Protein AF-A0A830C2F3-F1 (afdb_monomer_lite)

Radius of gyration: 40.08 Å; chains: 1; bounding box: 80×56×109 Å

pLDDT: mean 77.76, std 15.02, range [36.25, 96.0]

InterPro domains:
  IPR007915 Oligosaccharyltransferase complex subunit [PF05251] (219-291)
  IPR008906 HAT, C-terminal dimerisation domain [PF05699] (131-192)
  IPR055298 AtLOH3-like [PTHR11697] (41-212)

Structure (mmCIF, N/CA/C/O backbone):
data_AF-A0A830C2F3-F1
#
_entry.id   AF-A0A830C2F3-F1
#
loop_
_atom_site.group_PDB
_atom_site.id
_atom_site.type_symbol
_atom_site.label_atom_id
_atom_site.label_alt_id
_atom_site.label_comp_id
_atom_site.label_asym_id
_atom_site.label_entity_id
_atom_site.label_seq_id
_atom_site.pdbx_PDB_ins_code
_atom_site.Cartn_x
_atom_site.Cartn_y
_atom_site.Cartn_z
_atom_site.occupancy
_atom_site.B_iso_or_equiv
_atom_site.auth_seq_id
_atom_site.auth_comp_id
_atom_site.auth_asym_id
_atom_site.auth_atom_id
_atom_site.pdbx_PDB_model_num
ATOM 1 N N . MET A 1 1 ? -51.035 -14.296 -2.257 1.00 49.94 1 MET A N 1
ATOM 2 C CA . MET A 1 1 ? -52.452 -13.966 -1.998 1.00 49.94 1 MET A CA 1
ATOM 3 C C . MET A 1 1 ? -52.656 -12.605 -1.324 1.00 49.94 1 MET A C 1
ATOM 5 O O . MET A 1 1 ? -52.905 -11.667 -2.057 1.00 49.94 1 MET A O 1
ATOM 9 N N . VAL A 1 2 ? -52.482 -12.407 -0.004 1.00 45.44 2 VAL A N 1
ATOM 10 C CA . VAL A 1 2 ? -52.777 -11.089 0.635 1.00 45.44 2 VAL A CA 1
ATOM 11 C C . VAL A 1 2 ? -51.894 -9.940 0.115 1.00 45.44 2 VAL A C 1
ATOM 13 O O . VAL A 1 2 ? -52.385 -8.839 -0.096 1.00 45.44 2 VAL A O 1
ATOM 16 N N . ARG A 1 3 ? -50.608 -10.197 -0.162 1.00 49.53 3 ARG A N 1
ATOM 17 C CA . ARG A 1 3 ? -49.688 -9.181 -0.711 1.00 49.53 3 ARG A CA 1
ATOM 18 C C . ARG A 1 3 ? -49.928 -8.838 -2.183 1.00 49.53 3 ARG A C 1
ATOM 20 O O . ARG A 1 3 ? -49.670 -7.712 -2.575 1.00 49.53 3 ARG A O 1
ATOM 27 N N . GLU A 1 4 ? -50.419 -9.786 -2.977 1.00 64.75 4 GLU A N 1
ATOM 28 C CA . GLU A 1 4 ? -50.760 -9.537 -4.388 1.00 64.75 4 GLU A CA 1
ATOM 29 C C . GLU A 1 4 ? -52.058 -8.738 -4.487 1.00 64.75 4 GLU A C 1
ATOM 31 O O . GLU A 1 4 ? -52.112 -7.762 -5.221 1.00 64.75 4 GLU A O 1
ATOM 36 N N . MET A 1 5 ? -53.042 -9.060 -3.640 1.00 64.38 5 MET A N 1
ATOM 37 C CA . MET A 1 5 ? -54.301 -8.314 -3.556 1.00 64.38 5 MET A CA 1
ATOM 38 C C . MET A 1 5 ? -54.080 -6.858 -3.111 1.00 64.38 5 MET A C 1
ATOM 40 O O . MET A 1 5 ? -54.739 -5.950 -3.601 1.00 64.38 5 MET A O 1
ATOM 44 N N . GLN A 1 6 ? -53.117 -6.617 -2.211 1.00 58.06 6 GLN A N 1
ATOM 45 C CA . GLN A 1 6 ? -52.718 -5.259 -1.824 1.00 58.06 6 GLN A CA 1
ATOM 46 C C . GLN A 1 6 ? -51.951 -4.524 -2.932 1.00 58.06 6 GLN A C 1
ATOM 48 O O . GLN A 1 6 ? -52.053 -3.305 -3.023 1.00 58.06 6 GLN A O 1
ATOM 53 N N . ALA A 1 7 ? -51.192 -5.234 -3.772 1.00 67.56 7 ALA A N 1
ATOM 54 C CA . ALA A 1 7 ? -50.458 -4.623 -4.878 1.00 67.56 7 ALA A CA 1
ATOM 55 C C . ALA A 1 7 ? -51.399 -4.170 -6.005 1.00 67.56 7 ALA A C 1
ATOM 57 O O . ALA A 1 7 ? -51.240 -3.057 -6.498 1.00 67.56 7 ALA A O 1
ATOM 58 N N . GLU A 1 8 ? -52.410 -4.972 -6.355 1.00 73.50 8 GLU A N 1
ATOM 59 C CA . GLU A 1 8 ? -53.433 -4.579 -7.339 1.00 73.50 8 GLU A CA 1
ATOM 60 C C . GLU A 1 8 ? -54.250 -3.373 -6.868 1.00 73.50 8 GLU A C 1
ATOM 62 O O . GLU A 1 8 ? -54.418 -2.426 -7.629 1.00 73.50 8 GLU A O 1
ATOM 67 N N . GLN A 1 9 ? -54.655 -3.335 -5.592 1.00 68.81 9 GLN A N 1
ATOM 68 C CA . GLN A 1 9 ? -55.393 -2.190 -5.038 1.00 68.81 9 GLN A CA 1
ATOM 69 C C . GLN A 1 9 ? -54.587 -0.882 -5.068 1.00 68.81 9 GLN A C 1
ATOM 71 O O . GLN A 1 9 ? -55.148 0.191 -5.277 1.00 68.81 9 GLN A O 1
ATOM 76 N N . VAL A 1 10 ? -53.266 -0.953 -4.874 1.00 63.41 10 VAL A N 1
ATOM 77 C CA . VAL A 1 10 ? -52.389 0.229 -4.938 1.00 63.41 10 VAL A CA 1
ATOM 78 C C . VAL A 1 10 ? -52.169 0.688 -6.383 1.00 63.41 10 VAL A C 1
ATOM 80 O O . VAL A 1 10 ? -52.065 1.890 -6.623 1.00 63.41 10 VAL A O 1
ATOM 83 N N . VAL A 1 11 ? -52.124 -0.238 -7.345 1.00 70.75 11 VAL A N 1
ATOM 84 C CA . VAL A 1 11 ? -52.021 0.080 -8.780 1.00 70.75 11 VAL A CA 1
ATOM 85 C C . VAL A 1 11 ? -53.316 0.716 -9.292 1.00 70.75 11 VAL A C 1
ATOM 87 O O . VAL A 1 11 ? -53.260 1.757 -9.942 1.00 70.75 11 VAL A O 1
ATOM 90 N N . GLU A 1 12 ? -54.475 0.173 -8.924 1.00 73.88 12 GLU A N 1
ATOM 91 C CA . GLU A 1 12 ? -55.784 0.710 -9.317 1.00 73.88 12 GLU A CA 1
ATOM 92 C C . GLU A 1 12 ? -56.023 2.118 -8.731 1.00 73.88 12 GLU A C 1
ATOM 94 O O . GLU A 1 12 ? -56.482 3.026 -9.428 1.00 73.88 12 GLU A O 1
ATOM 99 N N . ALA A 1 13 ? -55.599 2.358 -7.484 1.00 63.00 13 ALA A N 1
ATOM 100 C CA . ALA A 1 13 ? -55.669 3.678 -6.850 1.00 63.00 13 ALA A CA 1
ATOM 101 C C . ALA A 1 13 ? -54.678 4.714 -7.438 1.00 63.00 13 ALA A C 1
ATOM 103 O O . ALA A 1 13 ? -54.901 5.924 -7.322 1.00 63.00 13 ALA A O 1
ATOM 104 N N . LEU A 1 14 ? -53.596 4.264 -8.091 1.00 59.69 14 LEU A N 1
ATOM 105 C CA . LEU A 1 14 ? -52.684 5.119 -8.865 1.00 59.69 14 LEU A CA 1
ATOM 106 C C . LEU A 1 14 ? -53.274 5.484 -10.236 1.00 59.69 14 LEU A C 1
ATOM 108 O O . LEU A 1 14 ? -53.136 6.631 -10.663 1.00 59.69 14 LEU A O 1
ATOM 112 N N . GLU A 1 15 ? -53.955 4.548 -10.904 1.00 67.62 15 GLU A N 1
ATOM 113 C CA . GLU A 1 15 ? -54.603 4.781 -12.205 1.00 67.62 15 GLU A CA 1
ATOM 114 C C . GLU A 1 15 ? -55.837 5.688 -12.098 1.00 67.62 15 GLU A C 1
ATOM 116 O O . GLU A 1 15 ? -56.051 6.538 -12.964 1.00 67.62 15 GLU A O 1
ATOM 121 N N . MET A 1 16 ? -56.602 5.587 -11.004 1.00 67.94 16 MET A N 1
ATOM 122 C CA . MET A 1 16 ? -57.728 6.491 -10.726 1.00 67.94 16 MET A CA 1
ATOM 123 C C . MET A 1 16 ? -57.302 7.880 -10.214 1.00 67.94 16 MET A C 1
ATOM 125 O O . MET A 1 16 ? -58.145 8.753 -10.007 1.00 67.94 16 MET A O 1
ATOM 129 N N . GLY A 1 17 ? -55.997 8.119 -10.034 1.00 58.34 17 GLY A N 1
ATOM 130 C CA . GLY A 1 17 ? -55.448 9.423 -9.650 1.00 58.34 17 GLY A CA 1
ATOM 131 C C . GLY A 1 17 ? -55.720 9.842 -8.199 1.00 58.34 17 GLY A C 1
ATOM 132 O O . GLY A 1 17 ? -55.463 10.995 -7.845 1.00 58.34 17 GLY A O 1
ATOM 133 N N . GLU A 1 18 ? -56.206 8.930 -7.351 1.00 57.94 18 GLU A N 1
ATOM 134 C CA . GLU A 1 18 ? -56.463 9.185 -5.925 1.00 57.94 18 GLU A CA 1
ATOM 135 C C . GLU A 1 18 ? -55.161 9.335 -5.118 1.00 57.94 18 GLU A C 1
ATOM 137 O O . GLU A 1 18 ? -55.138 9.994 -4.075 1.00 57.94 18 GLU A O 1
ATOM 142 N N . ILE A 1 19 ? -54.049 8.790 -5.628 1.00 52.91 19 ILE A N 1
ATOM 143 C CA . ILE A 1 19 ? -52.721 8.862 -5.011 1.00 52.91 19 ILE A CA 1
ATOM 144 C C . ILE A 1 19 ? -51.754 9.575 -5.966 1.00 52.91 19 ILE A C 1
ATOM 146 O O . ILE A 1 19 ? -51.466 9.097 -7.061 1.00 52.91 19 ILE A O 1
ATOM 150 N N . LYS A 1 20 ? -51.189 10.718 -5.555 1.00 54.59 20 LYS A N 1
ATOM 151 C CA . LYS A 1 20 ? -50.088 11.346 -6.304 1.00 54.59 20 LYS A CA 1
ATOM 152 C C . LYS A 1 20 ? -48.805 10.551 -6.074 1.00 54.59 20 LYS A C 1
ATOM 154 O O . LYS A 1 20 ? -48.328 10.479 -4.943 1.00 54.59 20 LYS A O 1
ATOM 159 N N . SER A 1 21 ? -48.220 10.013 -7.146 1.00 52.97 21 SER A N 1
ATOM 160 C CA . SER A 1 21 ? -46.865 9.452 -7.120 1.00 52.97 21 SER A CA 1
ATOM 161 C C . SER A 1 21 ? -45.874 10.556 -6.738 1.00 52.97 21 SER A C 1
ATOM 163 O O . SER A 1 21 ? -45.497 11.386 -7.563 1.00 52.97 21 SER A O 1
ATOM 165 N N . GLY A 1 22 ? -45.496 10.612 -5.463 1.00 47.62 22 GLY A N 1
ATOM 166 C CA . GLY A 1 22 ? -44.498 11.552 -4.972 1.00 47.62 22 GLY A CA 1
ATOM 167 C C . GLY A 1 22 ? -43.106 11.131 -5.429 1.00 47.62 22 GLY A C 1
ATOM 168 O O . GLY A 1 22 ? -42.645 10.046 -5.082 1.00 47.62 22 GLY A O 1
ATOM 169 N N . SER A 1 23 ? -42.419 11.994 -6.176 1.00 46.62 23 SER A N 1
ATOM 170 C CA . SER A 1 23 ? -40.989 11.848 -6.449 1.00 46.62 23 SER A CA 1
ATOM 171 C C . SER A 1 23 ? -40.211 12.145 -5.166 1.00 46.62 23 SER A C 1
ATOM 173 O O . SER A 1 23 ? -40.020 13.304 -4.789 1.00 46.62 23 SER A O 1
ATOM 175 N N . GLY A 1 24 ? -39.801 11.099 -4.454 1.00 43.19 24 GLY A N 1
ATOM 176 C CA . GLY A 1 24 ? -38.897 11.242 -3.319 1.00 43.19 24 GLY A CA 1
ATOM 177 C C . GLY A 1 24 ? -37.507 11.681 -3.789 1.00 43.19 24 GLY A C 1
ATOM 178 O O . GLY A 1 24 ? -36.996 11.174 -4.783 1.00 43.19 24 GLY A O 1
ATOM 179 N N . LEU A 1 25 ? -36.859 12.565 -3.026 1.00 39.22 25 LEU A N 1
ATOM 180 C CA . LEU A 1 25 ? -35.502 13.099 -3.257 1.00 39.22 25 LEU A CA 1
ATOM 181 C C . LEU A 1 25 ? -34.387 12.034 -3.400 1.00 39.22 25 LEU A C 1
ATOM 183 O O . LEU A 1 25 ? -33.271 12.364 -3.773 1.00 39.22 25 LEU A O 1
ATOM 187 N N . ASN A 1 26 ? -34.683 10.758 -3.135 1.00 44.19 26 ASN A N 1
ATOM 188 C CA . ASN A 1 26 ? -33.742 9.638 -3.252 1.00 44.19 26 ASN A CA 1
ATOM 189 C C . ASN A 1 26 ? -33.913 8.819 -4.547 1.00 44.19 26 ASN A C 1
ATOM 191 O O . ASN A 1 26 ? -33.304 7.759 -4.680 1.00 44.19 26 ASN A O 1
ATOM 195 N N . GLN A 1 27 ? -34.746 9.272 -5.491 1.00 42.16 27 GLN A N 1
ATOM 196 C CA . GLN A 1 27 ? -35.045 8.545 -6.732 1.00 42.16 27 GLN A CA 1
ATOM 197 C C . GLN A 1 27 ? -34.208 9.001 -7.945 1.00 42.16 27 GLN A C 1
ATOM 199 O O . GLN A 1 27 ? -34.284 8.377 -9.000 1.00 42.16 27 GLN A O 1
ATOM 204 N N . GLU A 1 28 ? -33.346 10.016 -7.797 1.00 41.59 28 GLU A N 1
ATOM 205 C CA . GLU A 1 28 ? -32.435 10.475 -8.865 1.00 41.59 28 GLU A CA 1
ATOM 206 C C . GLU A 1 28 ? -31.236 9.539 -9.129 1.00 41.59 28 GLU A C 1
ATOM 208 O O . GLU A 1 28 ? -30.483 9.754 -10.073 1.00 41.59 28 GLU A O 1
ATOM 213 N N . LEU A 1 29 ? -31.082 8.448 -8.368 1.00 46.75 29 LEU A N 1
ATOM 214 C CA . LEU A 1 29 ? -30.063 7.410 -8.608 1.00 46.75 29 LEU A CA 1
ATOM 215 C C . LEU A 1 29 ? -30.637 6.134 -9.251 1.00 46.75 29 LEU A C 1
ATOM 217 O O . LEU A 1 29 ? -30.096 5.038 -9.092 1.00 46.75 29 LEU A O 1
ATOM 221 N N . GLY A 1 30 ? -31.737 6.260 -9.995 1.00 36.25 30 GLY A N 1
ATOM 222 C CA . GLY A 1 30 ? -32.184 5.203 -10.896 1.00 36.25 30 GLY A CA 1
ATOM 223 C C . GLY A 1 30 ? -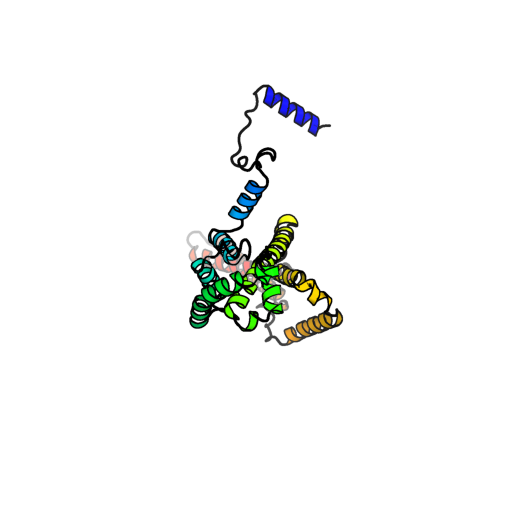31.183 5.027 -12.037 1.00 36.25 30 GLY A C 1
ATOM 224 O O . GLY A 1 30 ? -31.094 5.885 -12.912 1.00 36.25 30 GLY A O 1
ATOM 225 N N . LEU A 1 31 ? -30.434 3.917 -12.022 1.00 45.91 31 LEU A N 1
ATOM 226 C CA . LEU A 1 31 ? -29.581 3.479 -13.129 1.00 45.91 31 LEU A CA 1
ATOM 227 C C . LEU A 1 31 ? -30.332 3.634 -14.460 1.00 45.91 31 LEU A C 1
ATOM 229 O O . LEU A 1 31 ? -31.380 3.021 -14.679 1.00 45.91 31 LEU A O 1
ATOM 233 N N . LYS A 1 32 ? -29.779 4.468 -15.343 1.00 39.09 32 LYS A N 1
ATOM 234 C CA . LYS A 1 32 ? -30.239 4.646 -16.721 1.00 39.09 32 LYS A CA 1
ATOM 235 C C . LYS A 1 32 ? -30.253 3.269 -17.404 1.00 39.09 32 LYS A C 1
ATOM 237 O O . LYS A 1 32 ? -29.300 2.506 -17.258 1.00 39.09 32 LYS A O 1
ATOM 242 N N . ARG A 1 33 ? -31.355 2.927 -18.086 1.00 40.12 33 ARG A N 1
ATOM 243 C CA . ARG A 1 33 ? -31.527 1.627 -18.764 1.00 40.12 33 ARG A CA 1
ATOM 244 C C . ARG A 1 33 ? -30.364 1.369 -19.743 1.00 40.12 33 ARG A C 1
ATOM 246 O O . ARG A 1 33 ? -29.894 2.331 -20.348 1.00 40.12 33 ARG A O 1
ATOM 253 N N . PRO A 1 34 ? -29.925 0.111 -19.928 1.00 40.88 34 PRO A N 1
ATOM 254 C CA . PRO A 1 34 ? -28.639 -0.210 -20.545 1.00 40.88 34 PRO A CA 1
ATOM 255 C C . PRO A 1 34 ? -28.616 -0.164 -22.081 1.00 40.88 34 PRO A C 1
ATOM 257 O O . PRO A 1 34 ? -27.613 -0.561 -22.661 1.00 40.88 34 PRO A O 1
ATOM 260 N N . ASP A 1 35 ? -29.677 0.295 -22.750 1.00 42.94 35 ASP A N 1
ATOM 261 C CA . ASP A 1 35 ? -29.801 0.092 -24.201 1.00 42.94 35 ASP A CA 1
ATOM 262 C C . ASP A 1 35 ? -29.124 1.153 -25.084 1.00 42.94 35 ASP A C 1
ATOM 264 O O . ASP A 1 35 ? -28.919 0.876 -26.256 1.00 42.94 35 ASP A O 1
ATOM 268 N N . ASP A 1 36 ? -28.689 2.310 -24.561 1.00 43.06 36 ASP A N 1
ATOM 269 C CA . ASP A 1 36 ? -28.178 3.403 -25.420 1.00 43.06 36 ASP A CA 1
ATOM 270 C C . ASP A 1 36 ? -26.903 4.100 -24.909 1.00 43.06 36 ASP A C 1
ATOM 272 O O . ASP A 1 36 ? -26.686 5.290 -25.142 1.00 43.06 36 ASP A O 1
ATOM 276 N N . THR A 1 37 ? -26.014 3.386 -24.222 1.00 47.22 37 THR A N 1
ATOM 277 C CA . THR A 1 37 ? -24.641 3.881 -24.024 1.00 47.22 37 THR A CA 1
ATOM 278 C C . THR A 1 37 ? -23.671 2.834 -24.535 1.00 47.22 37 THR A C 1
ATOM 280 O O . THR A 1 37 ? -23.668 1.730 -23.982 1.00 47.22 37 THR A O 1
ATOM 283 N N . PRO A 1 38 ? -22.858 3.126 -25.571 1.00 54.84 38 PRO A N 1
ATOM 284 C CA . PRO A 1 38 ? -21.830 2.193 -25.996 1.00 54.84 38 PRO A CA 1
ATOM 285 C C . PRO A 1 38 ? -20.983 1.875 -24.767 1.00 54.84 38 PRO A C 1
ATOM 287 O O . PRO A 1 38 ? -20.600 2.775 -24.026 1.00 54.84 38 PRO A O 1
ATOM 290 N N . VAL A 1 39 ? -20.745 0.589 -24.515 1.00 52.06 39 VAL A N 1
ATOM 291 C CA . VAL A 1 39 ? -20.057 0.063 -23.322 1.00 52.06 39 VAL A CA 1
ATOM 292 C C . VAL A 1 39 ? -18.778 0.851 -22.987 1.00 52.06 39 VAL A C 1
ATOM 294 O O . VAL A 1 39 ? -18.444 1.020 -21.818 1.00 52.06 39 VAL A O 1
ATOM 297 N N . ASN A 1 40 ? -18.127 1.416 -24.006 1.00 49.88 40 ASN A N 1
ATOM 298 C CA . ASN A 1 40 ? -16.974 2.303 -23.894 1.00 49.88 40 ASN A CA 1
ATOM 299 C C . ASN A 1 40 ? -17.241 3.571 -23.063 1.00 49.88 40 ASN A C 1
ATOM 301 O O . ASN A 1 40 ? -16.383 3.937 -22.270 1.00 49.88 40 ASN A O 1
ATOM 305 N N . ASP A 1 41 ? -18.401 4.218 -23.191 1.00 49.41 41 ASP A N 1
ATOM 306 C CA . ASP A 1 41 ? -18.740 5.455 -22.468 1.00 49.41 41 ASP A CA 1
ATOM 307 C C . ASP A 1 41 ? -19.047 5.180 -20.993 1.00 49.41 41 ASP A C 1
ATOM 309 O O . ASP A 1 41 ? -18.702 5.979 -20.121 1.00 49.41 41 ASP A O 1
ATOM 313 N N . LEU A 1 42 ? -19.634 4.017 -20.694 1.00 62.66 42 LEU A N 1
ATOM 314 C CA . LEU A 1 42 ? -19.833 3.560 -19.320 1.00 62.66 42 LEU A CA 1
ATOM 315 C C . LEU A 1 42 ? -18.495 3.182 -18.676 1.00 62.66 42 LEU A C 1
ATOM 317 O O . LEU A 1 42 ? -18.233 3.568 -17.541 1.00 62.66 42 LEU A O 1
ATOM 321 N N . GLN A 1 43 ? -17.624 2.485 -19.412 1.00 51.00 43 GLN A N 1
ATOM 322 C CA . GLN A 1 43 ? -16.274 2.165 -18.949 1.00 51.00 43 GLN A CA 1
ATOM 323 C C . GLN A 1 43 ? -15.430 3.427 -18.742 1.00 51.00 43 GLN A C 1
ATOM 325 O O . GLN A 1 43 ? -14.755 3.527 -17.724 1.00 51.00 43 GLN A O 1
ATOM 330 N N . LEU A 1 44 ? -15.501 4.408 -19.646 1.00 54.59 44 LEU A N 1
ATOM 331 C CA . LEU A 1 44 ? -14.847 5.715 -19.508 1.00 54.59 44 LEU A CA 1
ATOM 332 C C . LEU A 1 44 ? -15.418 6.530 -18.343 1.00 54.59 44 LEU A C 1
ATOM 334 O O . LEU A 1 44 ? -14.658 7.186 -17.636 1.00 54.59 44 LEU A O 1
ATOM 338 N N . GLY A 1 45 ? -16.733 6.481 -18.116 1.00 59.81 45 GLY A N 1
ATOM 339 C CA . GLY A 1 45 ? -17.391 7.136 -16.985 1.00 59.81 45 GLY A CA 1
ATOM 340 C C . GLY A 1 45 ? -17.011 6.515 -15.638 1.00 59.81 45 GLY A C 1
ATOM 341 O O . GLY A 1 45 ? -16.684 7.235 -14.699 1.00 59.81 45 GLY A O 1
ATOM 342 N N . GLU A 1 46 ? -16.977 5.185 -15.552 1.00 58.31 46 GLU A N 1
ATOM 343 C CA . GLU A 1 46 ? -16.478 4.441 -14.386 1.00 58.31 46 GLU A CA 1
ATOM 344 C C . GLU A 1 46 ? -14.989 4.721 -14.142 1.00 58.31 46 GLU A C 1
ATOM 346 O O . GLU A 1 46 ? -14.587 4.940 -13.000 1.00 58.31 46 GLU A O 1
ATOM 351 N N . LEU A 1 47 ? -14.178 4.784 -15.207 1.00 59.09 47 LEU A N 1
ATOM 352 C CA . LEU A 1 47 ? -12.759 5.137 -15.136 1.00 59.09 47 LEU A CA 1
ATOM 353 C C . LEU A 1 47 ? -12.582 6.566 -14.604 1.00 59.09 47 LEU A C 1
ATOM 355 O O . LEU A 1 47 ? -11.832 6.772 -13.659 1.00 59.09 47 LEU A O 1
ATOM 359 N N . ASN A 1 48 ? -13.318 7.539 -15.144 1.00 57.88 48 ASN A N 1
ATOM 360 C CA . ASN A 1 48 ? -13.255 8.938 -14.709 1.00 57.88 48 ASN A CA 1
ATOM 361 C C . ASN A 1 48 ? -13.801 9.157 -13.290 1.00 57.88 48 ASN A C 1
ATOM 363 O O . ASN A 1 48 ? -13.358 10.075 -12.608 1.00 57.88 48 ASN A O 1
ATOM 367 N N . ASN A 1 49 ? -14.738 8.324 -12.827 1.00 62.78 49 ASN A N 1
ATOM 368 C CA . ASN A 1 49 ? -15.236 8.369 -11.450 1.00 62.78 49 ASN A CA 1
ATOM 369 C C . ASN A 1 49 ? -14.294 7.664 -10.457 1.00 62.78 49 ASN A C 1
ATOM 371 O O . ASN A 1 49 ? -14.255 8.039 -9.285 1.00 62.78 49 ASN A O 1
ATOM 375 N N . ARG A 1 50 ? -13.545 6.642 -10.896 1.00 55.88 50 ARG A N 1
ATOM 376 C CA . ARG A 1 50 ? -12.573 5.902 -10.065 1.00 55.88 50 ARG A CA 1
ATOM 377 C C . ARG A 1 50 ? -11.197 6.555 -10.006 1.00 55.88 50 ARG A C 1
ATOM 379 O O . ARG A 1 50 ? -10.514 6.446 -8.989 1.00 55.88 50 ARG A O 1
ATOM 386 N N . PHE A 1 51 ? -10.771 7.200 -11.084 1.00 58.41 51 PHE A N 1
ATOM 387 C CA . PHE A 1 51 ? -9.451 7.794 -11.211 1.00 58.41 51 PHE A CA 1
ATOM 388 C C . PHE A 1 51 ? -9.578 9.319 -11.191 1.00 58.41 51 PHE A C 1
ATOM 390 O O . PHE A 1 51 ? -10.038 9.926 -12.152 1.00 58.41 51 PHE A O 1
ATOM 397 N N . ASP A 1 52 ? -9.133 9.936 -10.092 1.00 66.12 52 ASP A N 1
ATOM 398 C CA . ASP A 1 52 ? -8.977 11.392 -9.995 1.00 66.12 52 ASP A CA 1
ATOM 399 C C . ASP A 1 52 ? -8.116 11.922 -11.163 1.00 66.12 52 ASP A C 1
ATOM 401 O O . ASP A 1 52 ? -7.374 11.173 -11.809 1.00 66.12 52 ASP A O 1
ATOM 405 N N . LYS A 1 53 ? -8.176 13.224 -11.443 1.00 62.09 53 LYS A N 1
ATOM 406 C CA . LYS A 1 53 ? -7.454 13.892 -12.536 1.00 62.09 53 LYS A CA 1
ATOM 407 C C . LYS A 1 53 ? -5.960 13.526 -12.583 1.00 62.09 53 LYS A C 1
ATOM 409 O O . LYS A 1 53 ? -5.383 13.379 -13.653 1.00 62.09 53 LYS A O 1
ATOM 414 N N . VAL A 1 54 ? -5.351 13.290 -11.422 1.00 59.66 54 VAL A N 1
ATOM 415 C CA . VAL A 1 54 ? -3.955 12.840 -11.288 1.00 59.66 54 VAL A CA 1
ATOM 416 C C . VAL A 1 54 ? -3.740 11.417 -11.830 1.00 59.66 54 VAL A C 1
ATOM 418 O O . VAL A 1 54 ? -2.732 11.133 -12.475 1.00 59.66 54 VAL A O 1
ATOM 421 N N . ASN A 1 55 ? -4.694 10.513 -11.617 1.00 65.00 55 ASN A N 1
ATOM 422 C CA . ASN A 1 55 ? -4.606 9.125 -12.063 1.00 65.00 55 ASN A CA 1
ATOM 423 C C . ASN A 1 55 ? -4.877 8.966 -13.568 1.00 65.00 55 ASN A C 1
ATOM 425 O O . ASN A 1 55 ? -4.287 8.101 -14.220 1.00 65.00 55 ASN A O 1
ATOM 429 N N . THR A 1 56 ? 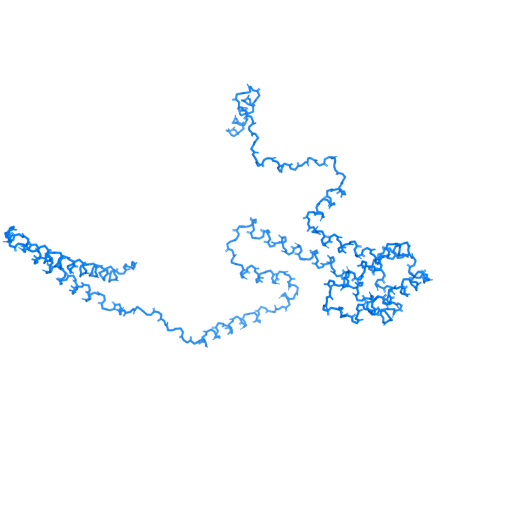-5.730 9.816 -14.141 1.00 67.31 56 THR A N 1
ATOM 430 C CA . THR A 1 56 ? -5.920 9.875 -15.600 1.00 67.31 56 THR A CA 1
ATOM 431 C C . THR A 1 56 ? -4.691 10.467 -16.297 1.00 67.31 56 THR A C 1
ATOM 433 O O . THR A 1 56 ? -4.253 9.930 -17.314 1.00 67.31 56 THR A O 1
ATOM 436 N N . GLU A 1 57 ? -4.050 11.487 -15.716 1.00 66.75 57 GLU A N 1
ATOM 437 C CA . GLU A 1 57 ? -2.752 11.995 -16.188 1.00 66.75 57 GLU A CA 1
ATOM 438 C C . GLU A 1 57 ? -1.648 10.925 -16.131 1.00 66.75 57 GLU A C 1
ATOM 440 O O . GLU A 1 57 ? -0.882 10.780 -17.086 1.00 66.75 57 GLU A O 1
ATOM 445 N N . LEU A 1 58 ? -1.606 10.115 -15.069 1.00 73.12 58 LEU A N 1
ATOM 446 C CA . LEU A 1 58 ? -0.708 8.960 -14.942 1.00 73.12 58 LEU A CA 1
ATOM 447 C C . LEU A 1 58 ? -0.892 7.938 -16.075 1.00 73.12 58 LEU A C 1
ATOM 449 O O . LEU A 1 58 ? 0.090 7.515 -16.688 1.00 73.12 58 LEU A O 1
ATOM 453 N N . LEU A 1 59 ? -2.137 7.567 -16.383 1.00 71.88 59 LEU A N 1
ATOM 454 C CA . LEU A 1 59 ? -2.466 6.651 -17.485 1.00 71.88 59 LEU A CA 1
ATOM 455 C C . LEU A 1 59 ? -2.038 7.218 -18.845 1.00 71.88 59 LEU A C 1
ATOM 457 O O . LEU A 1 59 ? -1.465 6.503 -19.670 1.00 71.88 59 LEU A O 1
ATOM 461 N N . ILE A 1 60 ? -2.242 8.519 -19.063 1.00 71.00 60 ILE A N 1
ATOM 462 C CA . ILE A 1 60 ? -1.780 9.210 -20.274 1.00 71.00 60 ILE A CA 1
ATOM 463 C C . ILE A 1 60 ? -0.244 9.191 -20.353 1.00 71.00 60 ILE A C 1
ATOM 465 O O . ILE A 1 60 ? 0.315 9.000 -21.436 1.00 71.00 60 ILE A O 1
ATOM 469 N N . CYS A 1 61 ? 0.456 9.322 -19.222 1.00 73.81 61 CYS A N 1
ATOM 470 C CA . CYS A 1 61 ? 1.914 9.210 -19.172 1.00 73.81 61 CYS A CA 1
ATOM 471 C C . CYS A 1 61 ? 2.410 7.787 -19.491 1.00 73.81 61 CYS A C 1
ATOM 473 O O . CYS A 1 61 ? 3.439 7.646 -20.152 1.00 73.81 61 CYS A O 1
ATOM 475 N N . MET A 1 62 ? 1.682 6.730 -19.107 1.00 72.62 62 MET A N 1
ATOM 476 C CA . MET A 1 62 ? 2.036 5.343 -19.469 1.00 72.62 62 MET A CA 1
ATOM 477 C C . MET A 1 62 ? 1.971 5.091 -20.978 1.00 72.62 62 MET A C 1
ATOM 479 O O . MET A 1 62 ? 2.789 4.351 -21.524 1.00 72.62 62 MET A O 1
ATOM 483 N N . ALA A 1 63 ? 1.037 5.740 -21.676 1.00 77.62 63 ALA A N 1
ATOM 484 C CA . ALA A 1 63 ? 0.912 5.617 -23.127 1.00 77.62 63 ALA A CA 1
ATOM 485 C C . ALA A 1 63 ? 2.079 6.270 -23.898 1.00 77.62 63 ALA A C 1
ATOM 487 O O . ALA A 1 63 ? 2.244 6.014 -25.093 1.00 77.62 63 ALA A O 1
ATOM 488 N N . CYS A 1 64 ? 2.909 7.086 -23.237 1.00 82.81 64 CYS A N 1
ATOM 489 C CA . CYS A 1 64 ? 3.982 7.848 -23.882 1.00 82.81 64 CYS A CA 1
ATOM 490 C C . CYS A 1 64 ? 5.188 6.990 -24.302 1.00 82.81 64 CYS A C 1
ATOM 492 O O . CYS A 1 64 ? 5.949 7.402 -25.168 1.00 82.81 64 CYS A O 1
ATOM 494 N N . LEU A 1 65 ? 5.388 5.804 -23.718 1.00 83.56 65 LEU A N 1
ATOM 495 C CA . LEU A 1 65 ? 6.466 4.877 -24.109 1.00 83.56 65 LEU A CA 1
ATOM 496 C C . LEU A 1 65 ? 5.950 3.660 -24.888 1.00 83.56 65 LEU A C 1
ATOM 498 O O . LEU A 1 65 ? 6.649 2.654 -25.003 1.00 83.56 65 LEU A O 1
ATOM 502 N N . ASN A 1 66 ? 4.734 3.739 -25.431 1.00 84.88 66 ASN A N 1
ATOM 503 C CA . ASN A 1 66 ? 4.189 2.665 -26.249 1.00 84.88 66 ASN A CA 1
ATOM 504 C C . ASN A 1 66 ? 4.986 2.549 -27.568 1.00 84.88 66 ASN A C 1
ATOM 506 O O . ASN A 1 66 ? 5.084 3.545 -28.287 1.00 84.88 66 ASN A O 1
ATOM 510 N N . PRO A 1 67 ? 5.545 1.371 -27.911 1.00 83.69 67 PRO A N 1
ATOM 511 C CA . PRO A 1 67 ? 6.304 1.189 -29.151 1.00 83.69 67 PRO A CA 1
ATOM 512 C C . PRO A 1 67 ? 5.459 1.269 -30.431 1.00 83.69 67 PRO A C 1
ATOM 514 O O . PRO A 1 67 ? 6.031 1.419 -31.514 1.00 83.69 67 PRO A O 1
ATOM 517 N N . ARG A 1 68 ? 4.124 1.209 -30.321 1.00 82.56 68 ARG A N 1
ATOM 518 C CA . ARG A 1 68 ? 3.194 1.256 -31.457 1.00 82.56 68 ARG A CA 1
ATOM 519 C C . ARG A 1 68 ? 3.508 2.413 -32.412 1.00 82.56 68 ARG A C 1
ATOM 521 O O . ARG A 1 68 ? 3.800 3.532 -31.985 1.00 82.56 68 ARG A O 1
ATOM 528 N N . ASP A 1 69 ? 3.444 2.120 -33.710 1.00 81.50 69 ASP A N 1
ATOM 529 C CA . ASP A 1 69 ? 3.732 3.061 -34.800 1.00 81.50 69 ASP A CA 1
ATOM 530 C C . ASP A 1 69 ? 5.091 3.772 -34.642 1.00 81.50 69 ASP A C 1
ATOM 532 O O . ASP A 1 69 ? 5.253 4.944 -34.985 1.00 81.50 69 ASP A O 1
ATOM 536 N N . GLY A 1 70 ? 6.084 3.072 -34.079 1.00 78.06 70 GLY A N 1
ATOM 537 C CA . GLY A 1 70 ? 7.423 3.612 -33.866 1.00 78.06 70 GLY A CA 1
ATOM 538 C C . GLY A 1 70 ? 7.476 4.705 -32.799 1.00 78.06 70 GLY A C 1
ATOM 539 O O . GLY A 1 70 ? 8.205 5.687 -32.967 1.00 78.06 70 GLY A O 1
ATOM 540 N N . PHE A 1 71 ? 6.744 4.543 -31.694 1.00 83.62 71 PHE A N 1
ATOM 541 C CA . PHE A 1 71 ? 6.655 5.525 -30.606 1.00 83.62 71 PHE A CA 1
ATOM 542 C C . PHE A 1 71 ? 6.049 6.859 -31.066 1.00 83.62 71 PHE A C 1
ATOM 544 O O . PHE A 1 71 ? 6.630 7.929 -30.852 1.00 83.62 71 PHE A O 1
ATOM 551 N N . SER A 1 72 ? 4.904 6.809 -31.749 1.00 82.25 72 SER A N 1
ATOM 552 C CA . SER A 1 72 ? 4.195 8.006 -32.229 1.00 82.25 72 SER A CA 1
ATOM 553 C C . SER A 1 72 ? 3.625 8.854 -31.085 1.00 82.25 72 SER A C 1
ATOM 555 O O . SER A 1 72 ? 3.628 10.081 -31.159 1.00 82.25 72 SER A O 1
ATOM 557 N N . SER A 1 73 ? 3.207 8.209 -29.993 1.00 84.25 73 SER A N 1
ATOM 558 C CA . SER A 1 73 ? 2.670 8.838 -28.781 1.00 84.25 73 SER A CA 1
ATOM 559 C C . SER A 1 73 ? 3.744 9.397 -27.840 1.00 84.25 73 SER A C 1
ATOM 561 O O . SER A 1 73 ? 3.420 9.822 -26.729 1.00 84.25 73 SER A O 1
ATOM 563 N N . PHE A 1 74 ? 5.014 9.383 -28.253 1.00 87.00 74 PHE A N 1
ATOM 564 C CA . PHE A 1 74 ? 6.123 9.786 -27.402 1.00 87.00 74 PHE A CA 1
ATOM 565 C C . PHE A 1 74 ? 6.086 11.269 -27.041 1.00 87.00 74 PHE A C 1
ATOM 567 O O . PHE A 1 74 ? 6.164 12.144 -27.901 1.00 87.00 74 PHE A O 1
ATOM 574 N N . ASP A 1 75 ? 6.047 11.533 -25.737 1.00 87.12 75 ASP A N 1
ATOM 575 C CA . ASP A 1 75 ? 6.138 12.867 -25.162 1.00 87.12 75 ASP A CA 1
ATOM 576 C C . ASP A 1 75 ? 7.146 12.864 -24.011 1.00 87.12 75 ASP A C 1
ATOM 578 O O . ASP A 1 75 ? 6.901 12.334 -22.922 1.00 87.12 75 ASP A O 1
ATOM 582 N N . LYS A 1 76 ? 8.296 13.495 -24.261 1.00 88.00 76 LYS A N 1
ATOM 583 C CA . LYS A 1 76 ? 9.399 13.603 -23.305 1.00 88.00 76 LYS A CA 1
ATOM 584 C C . LYS A 1 76 ? 8.959 14.230 -21.979 1.00 88.00 76 LYS A C 1
ATOM 586 O O . LYS A 1 76 ? 9.367 13.760 -20.919 1.00 88.00 76 LYS A O 1
ATOM 591 N N . LYS A 1 77 ? 8.110 15.265 -22.013 1.00 87.75 77 LYS A N 1
ATOM 592 C CA . LYS A 1 77 ? 7.707 15.999 -20.802 1.00 87.75 77 LYS A CA 1
ATOM 593 C C . LYS A 1 77 ? 6.842 15.137 -19.891 1.00 87.75 77 LYS A C 1
ATOM 595 O O . LYS A 1 77 ? 7.042 15.148 -18.682 1.00 87.75 77 LYS A O 1
ATOM 600 N N . LYS A 1 78 ? 5.932 14.353 -20.469 1.00 87.19 78 LYS A N 1
ATOM 601 C CA . LYS A 1 78 ? 5.051 13.447 -19.717 1.00 87.19 78 LYS A CA 1
ATOM 602 C C . LYS A 1 78 ? 5.815 12.293 -19.077 1.00 87.19 78 LYS A C 1
ATOM 604 O O . LYS A 1 78 ? 5.539 11.931 -17.937 1.00 87.19 78 LYS A O 1
ATOM 609 N N . VAL A 1 79 ? 6.826 11.754 -19.763 1.00 87.56 79 VAL A N 1
ATOM 610 C CA . VAL A 1 79 ? 7.697 10.721 -19.177 1.00 87.56 79 VAL A CA 1
ATOM 611 C C . VAL A 1 79 ? 8.487 11.277 -17.988 1.00 87.56 79 VAL A C 1
ATOM 613 O O . VAL A 1 79 ? 8.596 10.612 -16.959 1.00 87.56 79 VAL A O 1
ATOM 616 N N . LEU A 1 80 ? 8.982 12.514 -18.086 1.00 88.06 80 LEU A N 1
ATOM 617 C CA . LEU A 1 80 ? 9.643 13.181 -16.961 1.00 88.06 80 LEU A CA 1
ATOM 618 C C . LEU A 1 80 ? 8.666 13.473 -15.818 1.00 88.06 80 LEU A C 1
ATOM 620 O O . LEU A 1 80 ? 9.001 13.213 -14.666 1.00 88.06 80 LEU A O 1
ATOM 624 N N . GLN A 1 81 ? 7.449 13.930 -16.122 1.00 87.12 81 GLN A N 1
ATOM 625 C CA . GLN A 1 81 ? 6.397 14.130 -15.123 1.00 87.12 81 GLN A CA 1
ATOM 626 C C . GLN A 1 81 ? 6.097 12.826 -14.370 1.00 87.12 81 GLN A C 1
ATOM 628 O O . GLN A 1 81 ? 6.022 12.836 -13.144 1.00 87.12 81 GLN A O 1
ATOM 633 N N . LEU A 1 82 ? 6.029 11.684 -15.059 1.00 85.56 82 LEU A N 1
ATOM 634 C CA . LEU A 1 82 ? 5.876 10.389 -14.396 1.00 85.56 82 LEU A CA 1
ATOM 635 C C . LEU A 1 82 ? 7.049 10.082 -13.458 1.00 85.56 82 LEU A C 1
ATOM 637 O O . LEU A 1 82 ? 6.830 9.630 -12.338 1.00 85.56 82 LEU A O 1
ATOM 641 N N . ALA A 1 83 ? 8.285 10.341 -13.884 1.00 87.19 83 ALA A N 1
ATOM 642 C CA . ALA A 1 83 ? 9.462 10.088 -13.057 1.00 87.19 83 ALA A CA 1
ATOM 643 C C . ALA A 1 83 ? 9.492 10.971 -11.793 1.00 87.19 83 ALA A C 1
ATOM 645 O O . ALA A 1 83 ? 9.936 10.510 -10.741 1.00 87.19 83 ALA A O 1
ATOM 646 N N . THR A 1 84 ? 8.944 12.194 -11.846 1.00 86.94 84 THR A N 1
ATOM 647 C CA . THR A 1 84 ? 8.816 13.057 -10.652 1.00 86.94 84 THR A CA 1
ATOM 648 C C . THR A 1 84 ? 7.887 12.492 -9.576 1.00 86.94 84 THR A C 1
ATOM 650 O O . THR A 1 84 ? 8.029 12.852 -8.409 1.00 86.94 84 THR A O 1
ATOM 653 N N . LEU A 1 85 ? 6.982 11.573 -9.931 1.00 83.62 85 LEU A N 1
ATOM 654 C CA . LEU A 1 85 ? 6.092 10.909 -8.972 1.00 83.62 85 LEU A CA 1
ATOM 655 C C . LEU A 1 85 ? 6.809 9.840 -8.131 1.00 83.62 85 LEU A C 1
ATOM 657 O O . LEU A 1 85 ? 6.253 9.379 -7.137 1.00 83.62 85 LEU A O 1
ATOM 661 N N . TYR A 1 86 ? 8.048 9.478 -8.486 1.00 85.25 86 TYR A N 1
ATOM 662 C CA . TYR A 1 86 ? 8.858 8.473 -7.790 1.00 85.25 86 TYR A CA 1
ATOM 663 C C . TYR A 1 86 ? 10.183 9.068 -7.280 1.00 85.25 86 TYR A C 1
ATOM 665 O O . TYR A 1 86 ? 11.259 8.662 -7.728 1.00 85.25 86 TYR A O 1
ATOM 673 N N . PRO A 1 87 ? 10.146 10.009 -6.316 1.00 83.50 87 PRO A N 1
ATOM 674 C CA . PRO A 1 87 ? 11.347 10.685 -5.817 1.00 83.50 87 PRO A CA 1
ATOM 675 C C . PRO A 1 87 ? 12.333 9.743 -5.107 1.00 83.50 87 PRO A C 1
ATOM 677 O O . PRO A 1 87 ? 13.510 10.071 -4.980 1.00 83.50 87 PRO A O 1
ATOM 680 N N . SER A 1 88 ? 11.873 8.575 -4.642 1.00 85.19 88 SER A N 1
ATOM 681 C CA . SER A 1 88 ? 12.730 7.538 -4.053 1.00 85.19 88 SER A CA 1
ATOM 682 C C . SER A 1 88 ? 13.563 6.786 -5.093 1.00 85.19 88 SER A C 1
ATOM 684 O O . SER A 1 88 ? 14.670 6.358 -4.786 1.00 85.19 88 SER A O 1
ATOM 686 N N . GLU A 1 89 ? 13.040 6.634 -6.311 1.00 85.81 89 GLU A N 1
ATOM 687 C CA . GLU A 1 89 ? 13.684 5.892 -7.403 1.00 85.81 89 GLU A CA 1
ATOM 688 C C . GLU A 1 89 ? 14.515 6.820 -8.302 1.00 85.81 89 GLU A C 1
ATOM 690 O O . GLU A 1 89 ? 15.566 6.429 -8.812 1.00 85.81 89 GLU A O 1
ATOM 695 N N . PHE A 1 90 ? 14.077 8.074 -8.472 1.00 86.88 90 PHE A N 1
ATOM 696 C CA . PHE A 1 90 ? 14.767 9.079 -9.276 1.00 86.88 90 PHE A CA 1
ATOM 697 C C . PHE A 1 90 ? 15.253 10.245 -8.412 1.00 86.88 90 PHE A C 1
ATOM 699 O O . PHE A 1 90 ? 14.494 11.138 -8.040 1.00 86.88 90 PHE A O 1
ATOM 706 N N . SER A 1 91 ? 16.563 10.282 -8.156 1.00 87.38 91 SER A N 1
ATOM 707 C CA . SER A 1 91 ? 17.225 11.488 -7.649 1.00 87.38 91 SER A CA 1
ATOM 708 C C . SER A 1 91 ? 17.251 12.589 -8.719 1.00 87.38 91 SER A C 1
ATOM 710 O O . SER A 1 91 ? 17.026 12.329 -9.902 1.00 87.38 91 SER A O 1
ATOM 712 N N . SER A 1 92 ? 17.601 13.822 -8.343 1.00 86.19 92 SER A N 1
ATOM 713 C CA . SER A 1 92 ? 17.776 14.926 -9.304 1.00 86.19 92 SER A CA 1
ATOM 714 C C . SER A 1 92 ? 18.755 14.578 -10.436 1.00 86.19 92 SER A C 1
ATOM 716 O O . SER A 1 92 ? 18.510 14.901 -11.596 1.00 86.19 92 SER A O 1
ATOM 718 N N . VAL A 1 93 ? 19.827 13.847 -10.118 1.00 86.50 93 VAL A N 1
ATOM 719 C CA . VAL A 1 93 ? 20.799 13.335 -11.097 1.00 86.50 93 VAL A CA 1
ATOM 720 C C . VAL A 1 93 ? 20.179 12.242 -11.974 1.00 86.50 93 VAL A C 1
ATOM 722 O O . VAL A 1 93 ? 20.415 12.215 -13.180 1.00 86.50 93 VAL A O 1
ATOM 725 N N . GLY A 1 94 ? 19.354 11.365 -11.394 1.00 84.50 94 GLY A N 1
ATOM 726 C CA . GLY A 1 94 ? 18.627 10.323 -12.122 1.00 84.50 94 GLY A CA 1
ATOM 727 C C . GLY A 1 94 ? 17.610 10.881 -13.121 1.00 84.50 94 GLY A C 1
ATOM 728 O O . GLY A 1 94 ? 17.515 10.368 -14.234 1.00 84.50 94 GLY A O 1
ATOM 729 N N . LEU A 1 95 ? 16.909 11.964 -12.769 1.00 89.50 95 LEU A N 1
ATOM 730 C CA . LEU A 1 95 ? 15.999 12.669 -13.679 1.00 89.50 95 LEU A CA 1
ATOM 731 C C . LEU A 1 95 ? 16.747 13.306 -14.854 1.00 89.50 95 LEU A C 1
ATOM 733 O O . LEU A 1 95 ? 16.321 13.151 -15.994 1.00 89.50 95 LEU A O 1
ATOM 737 N N . MET A 1 96 ? 17.891 13.947 -14.598 1.00 87.00 96 MET A N 1
ATOM 738 C CA . MET A 1 96 ? 18.737 14.516 -15.658 1.00 87.00 96 MET A CA 1
ATOM 739 C C . MET A 1 96 ? 19.301 13.430 -16.585 1.00 87.00 96 MET A C 1
ATOM 741 O O . MET A 1 96 ? 19.338 13.595 -17.806 1.00 87.00 96 MET A O 1
ATOM 745 N N . ALA A 1 97 ? 19.708 12.288 -16.024 1.00 88.31 97 ALA A N 1
ATOM 746 C CA . ALA A 1 97 ? 20.161 11.142 -16.805 1.00 88.31 97 ALA A CA 1
ATOM 747 C C . ALA A 1 97 ? 19.031 10.565 -17.671 1.00 88.31 97 ALA A C 1
ATOM 749 O O . ALA A 1 97 ? 19.251 10.293 -18.850 1.00 88.31 97 ALA A O 1
ATOM 750 N N . LEU A 1 98 ? 17.822 10.424 -17.117 1.00 90.81 98 LEU A N 1
ATOM 751 C CA . LEU A 1 98 ? 16.637 10.003 -17.864 1.00 90.81 98 LEU A CA 1
ATOM 752 C C . LEU A 1 98 ? 16.335 10.985 -19.003 1.00 90.81 98 LEU A C 1
ATOM 754 O O . LEU A 1 98 ? 16.174 10.567 -20.147 1.00 90.81 98 LEU A O 1
ATOM 758 N N . GLU A 1 99 ? 16.332 12.285 -18.714 1.00 91.06 99 GLU A N 1
ATOM 759 C CA . GLU A 1 99 ? 16.079 13.341 -19.694 1.00 91.06 99 GLU A CA 1
ATOM 760 C C . GLU A 1 99 ? 17.054 13.299 -20.878 1.00 91.06 99 GLU A C 1
ATOM 762 O O . GLU A 1 99 ? 16.637 13.462 -22.028 1.00 91.06 99 GLU A O 1
ATOM 767 N N . CYS A 1 100 ? 18.337 13.060 -20.605 1.00 88.06 100 CYS A N 1
ATOM 768 C CA . CYS A 1 100 ? 19.380 12.954 -21.623 1.00 88.06 100 CYS A CA 1
ATOM 769 C C . CYS A 1 100 ? 19.284 11.640 -22.421 1.00 88.06 100 CYS A C 1
ATOM 771 O O . CYS A 1 100 ? 19.497 11.617 -23.633 1.00 88.06 100 CYS A O 1
ATOM 773 N N . GLN A 1 101 ? 18.930 10.534 -21.759 1.00 89.56 101 GLN A N 1
ATOM 774 C CA . GLN A 1 101 ? 18.852 9.218 -22.395 1.00 89.56 101 GLN A CA 1
ATOM 775 C C . GLN A 1 101 ? 17.628 9.053 -23.302 1.00 89.56 101 GLN A C 1
ATOM 777 O O . GLN A 1 101 ? 17.705 8.290 -24.265 1.00 89.56 101 GLN A O 1
ATOM 782 N N . LEU A 1 102 ? 16.511 9.730 -23.012 1.00 90.81 102 LEU A N 1
ATOM 783 C CA . LEU A 1 102 ? 15.229 9.503 -23.690 1.00 90.81 102 LEU A CA 1
ATOM 784 C C . LEU A 1 102 ? 15.283 9.738 -25.205 1.00 90.81 102 LEU A C 1
ATOM 786 O O . LEU A 1 102 ? 14.812 8.893 -25.965 1.00 90.81 102 LEU A O 1
ATOM 790 N N . ASP A 1 103 ? 15.892 10.836 -25.654 1.00 89.62 103 ASP A N 1
ATOM 791 C CA . ASP A 1 103 ? 15.943 11.167 -27.085 1.00 89.62 103 ASP A CA 1
ATOM 792 C C . ASP A 1 103 ? 16.804 10.156 -27.858 1.00 89.62 103 ASP A C 1
ATOM 794 O O . ASP A 1 103 ? 16.384 9.611 -28.882 1.00 89.62 103 ASP A O 1
ATOM 798 N N . ILE A 1 104 ? 17.974 9.824 -27.299 1.00 90.06 104 ILE A N 1
ATOM 799 C CA . ILE A 1 104 ? 18.902 8.830 -27.857 1.00 90.06 104 ILE A CA 1
ATOM 800 C C . ILE A 1 104 ? 18.234 7.452 -27.911 1.00 90.06 104 ILE A C 1
ATOM 802 O O . ILE A 1 104 ? 18.392 6.705 -28.878 1.00 90.06 104 ILE A O 1
ATOM 806 N N . PHE A 1 105 ? 17.481 7.100 -26.872 1.00 90.25 105 PHE A N 1
ATOM 807 C CA . PHE A 1 105 ? 16.765 5.837 -26.800 1.00 90.25 105 PHE A CA 1
ATOM 808 C C . PHE A 1 105 ? 15.710 5.723 -27.897 1.00 90.25 105 PHE A C 1
ATOM 810 O O . PHE A 1 105 ? 15.730 4.740 -28.636 1.00 90.25 105 PHE A O 1
ATOM 817 N N . ILE A 1 106 ? 14.832 6.718 -28.048 1.00 89.56 106 ILE A N 1
ATOM 818 C CA . ILE A 1 106 ? 13.768 6.685 -29.061 1.00 89.56 106 ILE A CA 1
ATOM 819 C C . ILE A 1 106 ? 14.354 6.623 -30.469 1.00 89.56 106 ILE A C 1
ATOM 821 O O . ILE A 1 106 ? 13.899 5.824 -31.290 1.00 89.56 106 ILE A O 1
ATOM 825 N N . GLU A 1 107 ? 15.397 7.404 -30.746 1.00 88.31 107 GLU A N 1
ATOM 826 C CA . GLU A 1 107 ? 16.074 7.360 -32.040 1.00 88.31 107 GLU A CA 1
ATOM 827 C C . GLU A 1 107 ? 16.670 5.970 -32.320 1.00 88.31 107 GLU A C 1
ATOM 829 O O . GLU A 1 107 ? 16.487 5.414 -33.408 1.00 88.31 107 GLU A O 1
ATOM 834 N N . ASN A 1 108 ? 17.327 5.370 -31.326 1.00 86.94 108 ASN A N 1
ATOM 835 C CA . ASN A 1 108 ? 17.909 4.037 -31.454 1.00 86.94 108 ASN A CA 1
ATOM 836 C C . ASN A 1 108 ? 16.857 2.927 -31.550 1.00 86.94 108 ASN A C 1
ATOM 838 O O . ASN A 1 108 ? 17.116 1.925 -32.216 1.00 86.94 108 ASN A O 1
ATOM 842 N N . MET A 1 109 ? 15.691 3.077 -30.916 1.00 86.69 109 MET A N 1
ATOM 843 C CA . MET A 1 109 ? 14.608 2.097 -31.021 1.00 86.69 109 MET A CA 1
ATOM 844 C C . MET A 1 109 ? 13.905 2.187 -32.379 1.00 86.69 109 MET A C 1
ATOM 846 O O . MET A 1 109 ? 13.637 1.155 -32.984 1.00 86.69 109 MET A O 1
ATOM 850 N N . ARG A 1 110 ? 13.678 3.392 -32.921 1.00 86.06 110 ARG A N 1
ATOM 851 C CA . ARG A 1 110 ? 13.052 3.578 -34.249 1.00 86.06 110 ARG A CA 1
ATOM 852 C C . ARG A 1 110 ? 13.888 3.010 -35.401 1.00 86.06 110 ARG A C 1
ATOM 854 O O . ARG A 1 110 ? 13.338 2.560 -36.408 1.00 86.06 110 ARG A O 1
ATOM 861 N N . LYS A 1 111 ? 15.217 3.047 -35.274 1.00 86.06 111 LYS A N 1
ATOM 862 C CA . LYS A 1 111 ? 16.151 2.520 -36.285 1.00 86.06 111 LYS A CA 1
ATOM 863 C C . LYS A 1 111 ? 16.242 0.994 -36.280 1.00 86.06 111 LYS A C 1
ATOM 865 O O . LYS A 1 111 ? 16.558 0.400 -37.308 1.00 86.06 111 LYS A O 1
ATOM 870 N N . ASP A 1 112 ? 15.993 0.369 -35.138 1.00 85.44 112 ASP A N 1
ATOM 871 C CA . ASP A 1 112 ? 16.221 -1.053 -34.926 1.00 85.44 112 ASP A CA 1
ATOM 872 C C . ASP A 1 112 ? 14.992 -1.865 -35.370 1.00 85.44 112 ASP A C 1
ATOM 874 O O . ASP A 1 112 ? 13.877 -1.675 -34.884 1.00 85.44 112 ASP A O 1
ATOM 878 N N . VAL A 1 113 ? 15.189 -2.769 -36.334 1.00 83.19 113 VAL A N 1
ATOM 879 C CA . VAL A 1 113 ? 14.101 -3.527 -36.983 1.00 83.19 113 VAL A CA 1
ATOM 880 C C . VAL A 1 113 ? 13.325 -4.368 -35.968 1.00 83.19 113 VAL A C 1
ATOM 882 O O . VAL A 1 113 ? 12.120 -4.544 -36.115 1.00 83.19 113 VAL A O 1
ATOM 885 N N . LYS A 1 114 ? 13.991 -4.816 -34.896 1.00 82.75 114 LYS A N 1
ATOM 886 C CA . LYS A 1 114 ? 13.394 -5.651 -33.845 1.00 82.75 114 LYS A CA 1
ATOM 887 C C . LYS A 1 114 ? 12.295 -4.950 -33.041 1.00 82.75 114 LYS A C 1
ATOM 889 O O . LYS A 1 114 ? 11.507 -5.624 -32.390 1.00 82.75 114 LYS A O 1
ATOM 894 N N . PHE A 1 115 ? 12.238 -3.618 -33.082 1.00 81.81 115 PHE A N 1
ATOM 895 C CA . PHE A 1 115 ? 11.263 -2.829 -32.327 1.00 81.81 115 PHE A CA 1
ATOM 896 C C . PHE A 1 115 ? 10.105 -2.301 -33.185 1.00 81.81 115 PHE A C 1
ATOM 898 O O . PHE A 1 115 ? 9.216 -1.650 -32.643 1.00 81.81 115 PHE A O 1
ATOM 905 N N . ARG A 1 116 ? 10.087 -2.568 -34.501 1.00 78.19 116 ARG A N 1
ATOM 906 C CA . ARG A 1 116 ? 9.053 -2.039 -35.413 1.00 78.19 116 ARG A CA 1
ATOM 907 C C . ARG A 1 116 ? 7.679 -2.671 -35.221 1.00 78.19 116 ARG A C 1
ATOM 909 O O . ARG A 1 116 ? 6.687 -1.959 -35.302 1.00 78.19 116 ARG A O 1
ATOM 916 N N . ASP A 1 117 ? 7.638 -3.968 -34.937 1.00 81.56 117 ASP A N 1
ATOM 917 C CA . ASP A 1 117 ? 6.387 -4.738 -34.877 1.00 81.56 117 ASP A CA 1
ATOM 918 C C . ASP A 1 117 ? 5.845 -4.888 -33.441 1.00 81.56 117 ASP A C 1
ATOM 920 O O . ASP A 1 117 ? 4.972 -5.713 -33.167 1.00 81.56 117 ASP A O 1
ATOM 924 N N . LEU A 1 118 ? 6.376 -4.113 -32.488 1.00 84.44 118 LEU A N 1
ATOM 925 C CA . LEU A 1 118 ? 5.965 -4.178 -31.088 1.00 84.44 118 LEU A CA 1
ATOM 926 C C . LEU A 1 118 ? 4.720 -3.317 -30.843 1.00 84.44 118 LEU A C 1
ATOM 928 O O . LEU A 1 118 ? 4.722 -2.114 -31.090 1.00 84.44 118 LEU A O 1
ATOM 932 N N . ASN A 1 119 ? 3.684 -3.933 -30.271 1.00 82.56 119 ASN A N 1
ATOM 933 C CA . ASN A 1 119 ? 2.400 -3.275 -30.001 1.00 82.56 119 ASN A CA 1
ATOM 934 C C . ASN A 1 119 ? 2.161 -2.949 -28.520 1.00 82.56 119 ASN A C 1
ATOM 936 O O . ASN A 1 119 ? 1.269 -2.154 -28.215 1.00 82.56 119 ASN A O 1
ATOM 940 N N . ASP A 1 120 ? 2.956 -3.550 -27.628 1.00 85.50 120 ASP A N 1
ATOM 941 C CA . ASP A 1 120 ? 2.735 -3.546 -26.184 1.00 85.50 120 ASP A CA 1
ATOM 942 C C . ASP A 1 120 ? 4.011 -3.203 -25.408 1.00 85.50 120 ASP A C 1
ATOM 944 O O . ASP A 1 120 ? 5.127 -3.593 -25.772 1.00 85.50 120 ASP A O 1
ATOM 948 N N . LEU A 1 121 ? 3.832 -2.533 -24.267 1.00 86.62 121 LEU A N 1
ATOM 949 C CA . LEU A 1 121 ? 4.925 -2.161 -23.365 1.00 86.62 121 LEU A CA 1
ATOM 950 C C . LEU A 1 121 ? 5.611 -3.388 -22.731 1.00 86.62 121 LEU A C 1
ATOM 952 O O . LEU A 1 121 ? 6.815 -3.369 -22.475 1.00 86.62 121 LEU A O 1
ATOM 956 N N . GLY A 1 122 ? 4.863 -4.475 -22.509 1.00 86.81 122 GLY A N 1
ATOM 957 C CA . GLY A 1 122 ? 5.413 -5.736 -22.000 1.00 86.81 122 GLY A CA 1
ATOM 958 C C . GLY A 1 122 ? 6.414 -6.360 -22.976 1.00 86.81 122 GLY A C 1
ATOM 959 O O . GLY A 1 122 ? 7.529 -6.703 -22.584 1.00 86.81 122 GLY A O 1
ATOM 960 N N . SER A 1 123 ? 6.052 -6.415 -24.259 1.00 88.75 123 SER A N 1
ATOM 961 C CA . SER A 1 123 ? 6.913 -6.919 -25.335 1.00 88.75 123 SER A CA 1
ATOM 962 C C . SER A 1 123 ? 8.153 -6.039 -25.529 1.00 88.75 123 SER A C 1
ATOM 964 O O . SER A 1 123 ? 9.251 -6.561 -25.722 1.00 88.75 123 SER A O 1
ATOM 966 N N . LEU A 1 124 ? 8.014 -4.712 -25.380 1.00 88.94 124 LEU A N 1
ATOM 967 C CA . LEU A 1 124 ? 9.159 -3.793 -25.337 1.00 88.94 124 LEU A CA 1
ATOM 968 C C . LEU A 1 124 ? 10.130 -4.147 -24.205 1.00 88.94 124 LEU A C 1
ATOM 970 O O . LEU A 1 124 ? 11.332 -4.254 -24.444 1.00 88.94 124 LEU A O 1
ATOM 974 N N . SER A 1 125 ? 9.623 -4.353 -22.988 1.00 89.81 125 SER A N 1
ATOM 975 C CA . SER A 1 125 ? 10.451 -4.700 -21.827 1.00 89.81 125 SER A CA 1
ATOM 976 C C . SER A 1 125 ? 11.224 -6.008 -22.039 1.00 89.81 125 SER A C 1
ATOM 978 O O . SER A 1 125 ? 12.436 -6.043 -21.819 1.00 89.81 125 SER A O 1
ATOM 980 N N . MET A 1 126 ? 10.567 -7.053 -22.557 1.00 89.44 126 MET A N 1
ATOM 981 C CA . MET A 1 126 ? 11.234 -8.324 -22.879 1.00 89.44 126 MET A CA 1
ATOM 982 C C . MET A 1 126 ? 12.337 -8.133 -23.925 1.00 89.44 126 MET A C 1
ATOM 984 O O . MET A 1 126 ? 13.473 -8.566 -23.721 1.00 89.44 126 MET A O 1
ATOM 988 N N . MET A 1 127 ? 12.045 -7.397 -25.000 1.00 87.31 127 MET A N 1
ATOM 989 C CA . MET A 1 127 ? 13.008 -7.161 -26.075 1.00 87.31 127 MET A CA 1
ATOM 990 C C . MET A 1 127 ? 14.234 -6.352 -25.605 1.00 87.31 127 MET A C 1
ATOM 992 O O . MET A 1 127 ? 15.365 -6.611 -26.031 1.00 87.31 127 MET A O 1
ATOM 996 N N . LEU A 1 128 ? 14.049 -5.407 -24.676 1.00 89.38 128 LEU A N 1
ATOM 997 C CA . LEU A 1 128 ? 15.152 -4.660 -24.055 1.00 89.38 128 LEU A CA 1
ATOM 998 C C . LEU A 1 128 ? 16.069 -5.548 -23.201 1.00 89.38 128 LEU A C 1
ATOM 1000 O O . LEU A 1 128 ? 17.278 -5.286 -23.118 1.00 89.38 128 LEU A O 1
ATOM 1004 N N . VAL A 1 129 ? 15.522 -6.593 -22.578 1.00 90.19 129 VAL A N 1
ATOM 1005 C CA . VAL A 1 129 ? 16.303 -7.577 -21.818 1.00 90.19 129 VAL A CA 1
ATOM 1006 C C . VAL A 1 129 ? 17.088 -8.480 -22.763 1.00 90.19 129 VAL A C 1
ATOM 1008 O O . VAL A 1 129 ? 18.301 -8.617 -22.591 1.00 90.19 129 VAL A O 1
ATOM 1011 N N . GLU A 1 130 ? 16.442 -9.006 -23.803 1.00 88.75 130 GLU A N 1
ATOM 1012 C CA . GLU A 1 130 ? 17.070 -9.894 -24.788 1.00 88.75 130 GLU A CA 1
ATOM 1013 C C . GLU A 1 130 ? 18.254 -9.240 -25.515 1.00 88.75 130 GLU A C 1
ATOM 1015 O O . GLU A 1 130 ? 19.316 -9.848 -25.655 1.00 88.75 130 GLU A O 1
ATOM 1020 N N . ILE A 1 131 ? 18.122 -7.973 -25.925 1.00 87.06 131 ILE A N 1
ATOM 1021 C CA . ILE A 1 131 ? 19.194 -7.231 -26.623 1.00 87.06 131 ILE A CA 1
ATOM 1022 C C . ILE A 1 131 ? 20.183 -6.601 -25.620 1.00 87.06 131 ILE A C 1
ATOM 1024 O O . ILE A 1 131 ? 21.110 -5.892 -26.003 1.00 87.06 131 ILE A O 1
ATOM 1028 N N . LYS A 1 132 ? 20.013 -6.849 -24.314 1.00 87.69 132 LYS A N 1
ATOM 1029 C CA . LYS A 1 132 ? 20.822 -6.273 -23.223 1.00 87.69 132 LYS A CA 1
ATOM 1030 C C . LYS A 1 132 ? 20.846 -4.736 -23.183 1.00 87.69 132 LYS A C 1
ATOM 1032 O O . LYS A 1 132 ? 21.662 -4.153 -22.471 1.00 87.69 132 LYS A O 1
ATOM 1037 N N . LYS A 1 133 ? 19.912 -4.061 -23.866 1.00 86.38 133 LYS A N 1
ATOM 1038 C CA . LYS A 1 133 ? 19.790 -2.591 -23.838 1.00 86.38 133 LYS A CA 1
ATOM 1039 C C . LYS A 1 133 ? 19.341 -2.062 -22.473 1.00 86.38 133 LYS A C 1
ATOM 1041 O O . LYS A 1 133 ? 19.572 -0.892 -22.186 1.00 86.38 133 LYS A O 1
ATOM 1046 N N . HIS A 1 134 ? 18.785 -2.915 -21.610 1.00 88.00 134 HIS A N 1
ATOM 1047 C CA . HIS A 1 134 ? 18.488 -2.572 -20.213 1.00 88.00 134 HIS A CA 1
ATOM 1048 C C . HIS A 1 134 ? 19.731 -2.146 -19.404 1.00 88.00 134 HIS A C 1
ATOM 1050 O O . HIS A 1 134 ? 19.601 -1.351 -18.479 1.00 88.00 134 HIS A O 1
ATOM 1056 N N . VAL A 1 135 ? 20.932 -2.628 -19.758 1.00 88.44 135 VAL A N 1
ATOM 1057 C CA . VAL A 1 135 ? 22.196 -2.213 -19.114 1.00 88.44 135 VAL A CA 1
ATOM 1058 C C . VAL A 1 135 ? 22.664 -0.858 -19.645 1.00 88.44 135 VAL A C 1
ATOM 1060 O O . VAL A 1 135 ? 23.212 -0.051 -18.902 1.00 88.44 135 VAL A O 1
ATOM 1063 N N . THR A 1 136 ? 22.439 -0.597 -20.934 1.00 88.12 136 THR A N 1
ATOM 1064 C CA . THR A 1 136 ? 22.802 0.667 -21.593 1.00 88.12 136 THR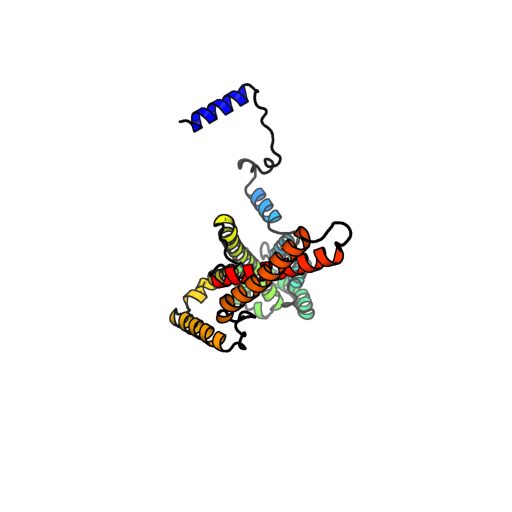 A CA 1
ATOM 1065 C C . THR A 1 136 ? 21.901 1.821 -21.156 1.00 88.12 136 THR A C 1
ATOM 1067 O O . THR A 1 136 ? 22.373 2.945 -21.010 1.00 88.12 136 THR A O 1
ATOM 1070 N N . TYR A 1 137 ? 20.618 1.540 -20.919 1.00 89.50 137 TYR A N 1
ATOM 1071 C CA . TYR A 1 137 ? 19.607 2.529 -20.544 1.00 89.50 137 TYR A CA 1
ATOM 1072 C C . TYR A 1 137 ? 18.919 2.157 -19.221 1.00 89.50 137 TYR A C 1
ATOM 1074 O O . TYR A 1 137 ? 17.723 1.849 -19.210 1.00 89.50 137 TYR A O 1
ATOM 1082 N N . PRO A 1 138 ? 19.645 2.177 -18.088 1.00 89.31 138 PRO A N 1
ATOM 1083 C CA . PRO A 1 138 ? 19.109 1.722 -16.808 1.00 89.31 138 PRO A CA 1
ATOM 1084 C C . PRO A 1 138 ? 17.957 2.605 -16.308 1.00 89.31 138 PRO A C 1
ATOM 1086 O O . PRO A 1 138 ? 16.974 2.082 -15.787 1.00 89.31 138 PRO A O 1
ATOM 1089 N N . ALA A 1 139 ? 18.022 3.925 -16.522 1.00 89.88 139 ALA A N 1
ATOM 1090 C CA . ALA A 1 139 ? 16.970 4.854 -16.099 1.00 89.88 139 ALA A CA 1
ATOM 1091 C C . ALA A 1 139 ? 15.665 4.652 -16.890 1.00 89.88 139 ALA A C 1
ATOM 1093 O O . ALA A 1 139 ? 14.572 4.699 -16.328 1.00 89.88 139 ALA A O 1
ATOM 1094 N N . ILE A 1 140 ? 15.777 4.369 -18.191 1.00 90.44 140 ILE A N 1
ATOM 1095 C CA . ILE A 1 140 ? 14.620 4.108 -19.058 1.00 90.44 140 ILE A CA 1
ATOM 1096 C C . ILE A 1 140 ? 14.017 2.736 -18.759 1.00 90.44 140 ILE A C 1
ATOM 1098 O O . ILE A 1 140 ? 12.800 2.580 -18.690 1.00 90.44 140 ILE A O 1
ATOM 1102 N N . TYR A 1 141 ? 14.854 1.727 -18.530 1.00 90.75 141 TYR A N 1
ATOM 1103 C CA . TYR A 1 141 ? 14.354 0.418 -18.131 1.00 90.75 141 TYR A CA 1
ATOM 1104 C C . TYR A 1 141 ? 13.628 0.477 -16.777 1.00 90.75 141 TYR A C 1
ATOM 1106 O O . TYR A 1 141 ? 12.578 -0.143 -16.617 1.00 90.75 141 TYR A O 1
ATOM 1114 N N . LEU A 1 142 ? 14.127 1.282 -15.831 1.00 90.62 142 LEU A N 1
ATOM 1115 C CA . LEU A 1 142 ? 13.469 1.516 -14.545 1.00 90.62 142 LEU A CA 1
ATOM 1116 C C . LEU A 1 142 ? 12.087 2.164 -14.710 1.00 90.62 142 LEU A C 1
ATOM 1118 O O . LEU A 1 142 ? 11.123 1.658 -14.135 1.00 90.62 142 LEU A O 1
ATOM 1122 N N . ILE A 1 143 ? 11.951 3.220 -15.527 1.00 89.44 143 ILE A N 1
ATOM 1123 C CA . ILE A 1 143 ? 10.639 3.861 -15.729 1.00 89.44 143 ILE A CA 1
ATOM 1124 C C . ILE A 1 143 ? 9.645 2.918 -16.425 1.00 89.44 143 ILE A C 1
ATOM 1126 O O . ILE A 1 143 ? 8.488 2.847 -16.016 1.00 89.44 143 ILE A O 1
ATOM 1130 N N . ILE A 1 144 ? 10.093 2.122 -17.406 1.00 89.25 144 ILE A N 1
ATOM 1131 C CA . ILE A 1 144 ? 9.252 1.112 -18.076 1.00 89.25 144 ILE A CA 1
ATOM 1132 C C . ILE A 1 144 ? 8.809 0.033 -17.079 1.00 89.25 144 ILE A C 1
ATOM 1134 O O . ILE A 1 144 ? 7.645 -0.368 -17.070 1.00 89.25 144 ILE A O 1
ATOM 1138 N N . LYS A 1 145 ? 9.709 -0.414 -16.196 1.00 89.88 145 LYS A N 1
ATOM 1139 C CA . LYS A 1 145 ? 9.384 -1.375 -15.138 1.00 89.88 145 LYS A CA 1
ATOM 1140 C C . LYS A 1 145 ? 8.327 -0.817 -14.180 1.00 89.88 145 LYS A C 1
ATOM 1142 O O . LYS A 1 145 ? 7.376 -1.525 -13.861 1.00 89.88 145 LYS A O 1
ATOM 1147 N N . LEU A 1 146 ? 8.454 0.443 -13.762 1.00 87.94 146 LEU A N 1
ATOM 1148 C CA . LEU A 1 146 ? 7.464 1.109 -12.909 1.00 87.94 146 LEU A CA 1
ATOM 1149 C C . LEU A 1 146 ? 6.101 1.238 -13.608 1.00 87.94 146 LEU A C 1
ATOM 1151 O O . LEU A 1 146 ? 5.076 0.928 -13.000 1.00 87.94 146 LEU A O 1
ATOM 1155 N N . MET A 1 147 ? 6.085 1.604 -14.895 1.00 86.00 147 MET A N 1
ATOM 1156 C CA . MET A 1 147 ? 4.856 1.656 -15.700 1.00 86.00 147 MET A CA 1
ATOM 1157 C C . MET A 1 147 ? 4.149 0.297 -15.787 1.00 86.00 147 MET A C 1
ATOM 1159 O O . MET A 1 147 ? 2.926 0.257 -15.758 1.00 86.00 147 MET A O 1
ATOM 1163 N N . LEU A 1 148 ? 4.888 -0.814 -15.877 1.00 85.00 148 LEU A N 1
ATOM 1164 C CA . LEU A 1 148 ? 4.300 -2.160 -15.925 1.00 85.00 148 LEU A CA 1
ATOM 1165 C C . LEU A 1 148 ? 3.770 -2.635 -14.565 1.00 85.00 148 LEU A C 1
ATOM 1167 O O . LEU A 1 148 ? 2.806 -3.396 -14.513 1.00 85.00 148 LEU A O 1
ATOM 1171 N N . ILE A 1 149 ? 4.382 -2.195 -13.464 1.00 85.56 149 ILE A N 1
ATOM 1172 C CA . ILE A 1 149 ? 3.977 -2.587 -12.107 1.00 85.56 149 ILE A CA 1
ATOM 1173 C C . ILE A 1 149 ? 2.723 -1.825 -11.659 1.00 85.56 149 ILE A C 1
ATOM 1175 O O . ILE A 1 149 ? 1.884 -2.402 -10.970 1.00 85.56 149 ILE A O 1
ATOM 1179 N N . LEU A 1 150 ? 2.558 -0.561 -12.062 1.00 80.62 150 LEU A N 1
ATOM 1180 C CA . LEU A 1 150 ? 1.484 0.302 -11.555 1.00 80.62 150 LEU A CA 1
ATOM 1181 C C . LEU A 1 150 ? 0.051 -0.218 -11.852 1.00 80.62 150 LEU A C 1
ATOM 1183 O O . LEU A 1 150 ? -0.778 -0.225 -10.939 1.00 80.62 150 LEU A O 1
ATOM 1187 N N . PRO A 1 151 ? -0.279 -0.731 -13.055 1.00 76.75 151 PRO A N 1
ATOM 1188 C CA . PRO A 1 151 ? -1.579 -1.362 -13.310 1.00 76.75 151 PRO A CA 1
ATOM 1189 C C . PRO A 1 151 ? -1.808 -2.632 -12.477 1.00 76.75 151 PRO A C 1
ATOM 1191 O O . PRO A 1 151 ? -2.921 -2.908 -12.035 1.00 76.75 151 PRO A O 1
ATOM 1194 N N . VAL A 1 152 ? -0.751 -3.410 -12.229 1.00 76.81 152 VAL A N 1
ATOM 1195 C CA . VAL A 1 152 ? -0.839 -4.661 -11.460 1.00 76.81 152 VAL A CA 1
ATOM 1196 C C . VAL A 1 152 ? -1.067 -4.372 -9.978 1.00 76.81 152 VAL A C 1
ATOM 1198 O O . VAL A 1 152 ? -1.887 -5.033 -9.334 1.00 76.81 152 VAL A O 1
ATOM 1201 N N . THR A 1 153 ? -0.381 -3.370 -9.429 1.00 76.88 153 THR A N 1
ATOM 1202 C CA . THR A 1 153 ? -0.551 -2.970 -8.028 1.00 76.88 153 THR A CA 1
ATOM 1203 C C . THR A 1 153 ? -1.913 -2.330 -7.796 1.00 76.88 153 THR A C 1
ATOM 1205 O O . THR A 1 153 ? -2.582 -2.702 -6.835 1.00 76.88 153 THR A O 1
ATOM 1208 N N . THR A 1 154 ? -2.377 -1.453 -8.691 1.00 77.56 154 THR A N 1
ATOM 1209 C CA . THR A 1 154 ? -3.715 -0.840 -8.588 1.00 77.56 154 THR A CA 1
ATOM 1210 C C . THR A 1 154 ? -4.826 -1.889 -8.622 1.00 77.56 154 THR A C 1
ATOM 1212 O O . THR A 1 154 ? -5.633 -1.935 -7.694 1.00 77.56 154 THR A O 1
ATOM 1215 N N . ALA A 1 155 ? -4.818 -2.808 -9.593 1.00 75.81 155 ALA A N 1
ATOM 1216 C CA . ALA A 1 155 ? -5.811 -3.883 -9.668 1.00 75.81 155 ALA A CA 1
ATOM 1217 C C . ALA A 1 155 ? -5.781 -4.808 -8.435 1.00 75.81 155 ALA A C 1
ATOM 1219 O O . ALA A 1 155 ? -6.825 -5.232 -7.930 1.00 75.81 155 ALA A O 1
ATOM 1220 N N . SER A 1 156 ? -4.585 -5.108 -7.917 1.00 76.62 156 SER A N 1
ATOM 1221 C CA . SER A 1 156 ? -4.428 -5.941 -6.720 1.00 76.62 156 SER A CA 1
ATOM 1222 C C . SER A 1 156 ? -5.004 -5.261 -5.479 1.00 76.62 156 SER A C 1
ATOM 1224 O O . SER A 1 156 ? -5.759 -5.887 -4.734 1.00 76.62 156 SER A O 1
ATOM 1226 N N . VAL A 1 157 ? -4.700 -3.977 -5.283 1.00 78.06 157 VAL A N 1
ATOM 1227 C CA . VAL A 1 157 ? -5.214 -3.176 -4.166 1.00 78.06 157 VAL A CA 1
ATOM 1228 C C . VAL A 1 157 ? -6.736 -3.051 -4.258 1.00 78.06 157 VAL A C 1
ATOM 1230 O O . VAL A 1 157 ? -7.425 -3.332 -3.279 1.00 78.06 157 VAL A O 1
ATOM 1233 N N . GLU A 1 158 ? -7.288 -2.738 -5.432 1.00 74.50 158 GLU A N 1
ATOM 1234 C CA . GLU A 1 158 ? -8.741 -2.653 -5.628 1.00 74.50 158 GLU A CA 1
ATOM 1235 C C . GLU A 1 158 ? -9.465 -3.958 -5.277 1.00 74.50 158 GLU A C 1
ATOM 1237 O O . GLU A 1 158 ? -10.510 -3.931 -4.622 1.00 74.50 158 GLU A O 1
ATOM 1242 N N . ARG A 1 159 ? -8.902 -5.113 -5.652 1.00 80.56 159 ARG A N 1
ATOM 1243 C CA . ARG A 1 159 ? -9.467 -6.425 -5.304 1.00 80.56 159 ARG A CA 1
ATOM 1244 C C . ARG A 1 159 ? -9.519 -6.639 -3.787 1.00 80.56 159 ARG A C 1
ATOM 1246 O O . ARG A 1 159 ? -10.512 -7.158 -3.276 1.00 80.56 159 ARG A O 1
ATOM 1253 N N . VAL A 1 160 ? -8.475 -6.227 -3.065 1.00 78.94 160 VAL A N 1
ATOM 1254 C CA . VAL A 1 160 ? -8.393 -6.336 -1.597 1.00 78.94 160 VAL A CA 1
ATOM 1255 C C . VAL A 1 160 ? -9.391 -5.399 -0.924 1.00 78.94 160 VAL A C 1
ATOM 1257 O O . VAL A 1 160 ? -10.139 -5.830 -0.047 1.00 78.94 160 VAL A O 1
ATOM 1260 N N . PHE A 1 161 ? -9.468 -4.145 -1.373 1.00 76.50 161 PHE A N 1
ATOM 1261 C CA . PHE A 1 161 ? -10.442 -3.180 -0.863 1.00 76.50 161 PHE A CA 1
ATOM 1262 C C . PHE A 1 161 ? -11.882 -3.609 -1.155 1.00 76.50 161 PHE A C 1
ATOM 1264 O O . PHE A 1 161 ? -12.734 -3.491 -0.280 1.00 76.50 161 PHE A O 1
ATOM 1271 N N . SER A 1 162 ? -12.154 -4.184 -2.328 1.00 77.94 162 SER A N 1
ATOM 1272 C CA . SER A 1 162 ? -13.468 -4.743 -2.660 1.00 77.94 162 SER A CA 1
ATOM 1273 C C . SER A 1 162 ? -13.859 -5.876 -1.702 1.00 77.94 162 SER A C 1
ATOM 1275 O O . SER A 1 162 ? -14.950 -5.850 -1.123 1.00 77.94 162 SER A O 1
ATOM 1277 N N . GLY A 1 163 ? -12.940 -6.817 -1.447 1.00 72.50 163 GLY A N 1
ATOM 1278 C CA . GLY A 1 163 ? -13.129 -7.867 -0.442 1.00 72.50 163 GLY A CA 1
ATOM 1279 C C . GLY A 1 163 ? -13.364 -7.298 0.962 1.00 72.50 163 GLY A C 1
ATOM 1280 O O . GLY A 1 163 ? -14.283 -7.725 1.661 1.00 72.50 163 GLY A O 1
ATOM 1281 N N . MET A 1 164 ? -12.606 -6.270 1.351 1.00 77.12 164 MET A N 1
ATOM 1282 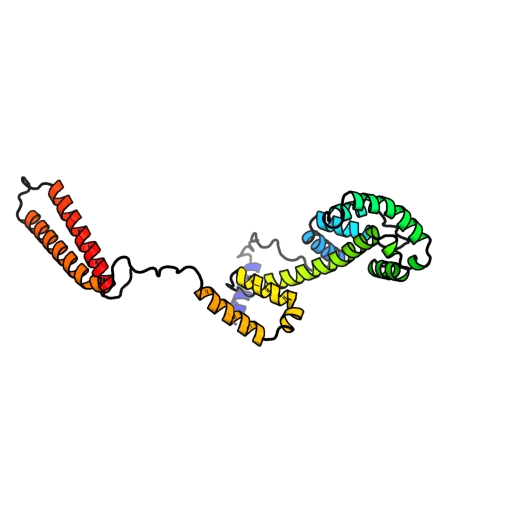C CA . MET A 1 164 ? -12.757 -5.585 2.637 1.00 77.12 164 MET A CA 1
ATOM 1283 C C . MET A 1 164 ? -14.126 -4.915 2.779 1.00 77.12 164 MET A C 1
ATOM 1285 O O . MET A 1 164 ? -14.801 -5.092 3.794 1.00 77.12 164 MET A O 1
ATOM 1289 N N . THR A 1 165 ? -14.559 -4.157 1.771 1.00 75.31 165 THR A N 1
ATOM 1290 C CA . THR A 1 165 ? -15.869 -3.497 1.756 1.00 75.31 165 THR A CA 1
ATOM 1291 C C . THR A 1 165 ? -16.994 -4.523 1.820 1.00 75.31 165 THR A C 1
ATOM 1293 O O . THR A 1 165 ? -17.971 -4.310 2.539 1.00 75.31 165 THR A O 1
ATOM 1296 N N . TYR A 1 166 ? -16.858 -5.656 1.129 1.00 72.44 166 TYR A N 1
ATOM 1297 C CA . TYR A 1 166 ? -17.823 -6.747 1.216 1.00 72.44 166 TYR A CA 1
ATOM 1298 C C . TYR A 1 166 ? -17.925 -7.299 2.649 1.00 72.44 166 TYR A C 1
ATOM 1300 O O . TYR A 1 166 ? -19.019 -7.350 3.216 1.00 72.44 166 TYR A O 1
ATOM 1308 N N . VAL A 1 167 ? -16.796 -7.618 3.285 1.00 69.50 167 VAL A N 1
ATOM 1309 C CA . VAL A 1 167 ? -16.772 -8.142 4.663 1.00 69.50 167 VAL A CA 1
ATOM 1310 C C . VAL A 1 167 ? -17.285 -7.116 5.684 1.00 69.50 167 VAL A C 1
ATOM 1312 O O . VAL A 1 167 ? -18.083 -7.467 6.553 1.00 69.50 167 VAL A O 1
ATOM 1315 N N . LYS A 1 168 ? -16.878 -5.845 5.578 1.00 70.19 168 LYS A N 1
ATOM 1316 C CA . LYS A 1 168 ? -17.241 -4.791 6.543 1.00 70.19 168 LYS A CA 1
ATOM 1317 C C . LYS A 1 168 ? -18.694 -4.331 6.380 1.00 70.19 168 LYS A C 1
ATOM 1319 O O . LYS A 1 168 ? -19.428 -4.252 7.361 1.00 70.19 168 LYS A O 1
ATOM 1324 N N . ASN A 1 169 ? -19.138 -4.087 5.145 1.00 70.88 169 ASN A N 1
ATOM 1325 C CA . ASN A 1 169 ? -20.424 -3.431 4.889 1.00 70.88 169 ASN A CA 1
ATOM 1326 C C . ASN A 1 169 ? -21.551 -4.407 4.530 1.00 70.88 169 ASN A C 1
ATOM 1328 O O . ASN A 1 169 ? -22.694 -4.165 4.915 1.00 70.88 169 ASN A O 1
ATOM 1332 N N . ARG A 1 170 ? -21.272 -5.499 3.798 1.00 60.22 170 ARG A N 1
ATOM 1333 C CA . ARG A 1 170 ? -22.321 -6.440 3.349 1.00 60.22 170 ARG A CA 1
ATOM 1334 C C . ARG A 1 170 ? -22.604 -7.531 4.372 1.00 60.22 170 ARG A C 1
ATOM 1336 O O . ARG A 1 170 ? -23.769 -7.837 4.598 1.00 60.22 170 ARG A O 1
ATOM 1343 N N . LEU A 1 171 ? -21.569 -8.063 5.023 1.00 61.56 171 LEU A N 1
ATOM 1344 C CA . LEU A 1 171 ? -21.733 -9.053 6.098 1.00 61.56 171 LEU A CA 1
ATOM 1345 C C . LEU A 1 171 ? -22.016 -8.417 7.472 1.00 61.56 171 LEU A C 1
ATOM 1347 O O . LEU A 1 171 ? -22.291 -9.141 8.423 1.00 61.56 171 LEU A O 1
ATOM 1351 N N . ARG A 1 172 ? -21.998 -7.075 7.569 1.00 56.56 172 ARG A N 1
ATOM 1352 C CA . ARG A 1 172 ? -22.358 -6.299 8.772 1.00 56.56 172 ARG A CA 1
ATOM 1353 C C . ARG A 1 172 ? -21.603 -6.774 10.024 1.00 56.56 172 ARG A C 1
ATOM 1355 O O . ARG A 1 172 ? -22.179 -6.945 11.095 1.00 56.56 172 ARG A O 1
ATOM 1362 N N . ASN A 1 173 ? -20.307 -7.025 9.858 1.00 61.56 173 ASN A N 1
ATOM 1363 C CA . ASN A 1 173 ? -19.465 -7.602 10.895 1.00 61.56 173 ASN A CA 1
ATOM 1364 C C . ASN A 1 173 ? -19.047 -6.522 11.913 1.00 61.56 173 ASN A C 1
ATOM 1366 O O . ASN A 1 173 ? -18.552 -5.471 11.512 1.00 61.56 173 ASN A O 1
ATOM 1370 N N . SER A 1 174 ? -19.194 -6.777 13.220 1.00 68.12 174 SER A N 1
ATOM 1371 C CA . SER A 1 174 ? -18.720 -5.863 14.281 1.00 68.12 174 SER A CA 1
ATOM 1372 C C . SER A 1 174 ? -17.213 -5.994 14.557 1.00 68.12 174 SER A C 1
ATOM 1374 O O . SER A 1 174 ? -16.730 -5.617 15.626 1.00 68.12 174 SER A O 1
ATOM 1376 N N . MET A 1 175 ? -16.473 -6.598 13.627 1.00 75.31 175 MET A N 1
ATOM 1377 C CA . MET A 1 175 ? -15.048 -6.859 13.754 1.00 75.31 175 MET A CA 1
ATOM 1378 C C . MET A 1 175 ? -14.277 -5.547 13.907 1.00 75.31 175 MET A C 1
ATOM 1380 O O . MET A 1 175 ? -14.399 -4.648 13.077 1.00 75.31 175 MET A O 1
ATOM 1384 N N . GLY A 1 176 ? -13.485 -5.444 14.978 1.00 77.56 176 GLY A N 1
ATOM 1385 C CA . GLY A 1 176 ? -12.648 -4.272 15.229 1.00 77.56 176 GLY A CA 1
ATOM 1386 C C . GLY A 1 176 ? -11.616 -4.063 14.119 1.00 77.56 176 GLY A C 1
ATOM 1387 O O . GLY A 1 176 ? -11.137 -5.028 13.518 1.00 77.56 176 GLY A O 1
ATOM 1388 N N . ASP A 1 177 ? -11.241 -2.805 13.868 1.00 80.81 177 ASP A N 1
ATOM 1389 C CA . ASP A 1 177 ? -10.368 -2.442 12.741 1.00 80.81 177 ASP A CA 1
ATOM 1390 C C . ASP A 1 177 ? -9.000 -3.146 12.790 1.00 80.81 177 ASP A C 1
ATOM 1392 O O . ASP A 1 177 ? -8.469 -3.530 11.750 1.00 80.81 177 ASP A O 1
ATOM 1396 N N . GLN A 1 178 ? -8.455 -3.402 13.986 1.00 81.81 178 GLN A N 1
ATOM 1397 C CA . GLN A 1 178 ? -7.206 -4.160 14.146 1.00 81.81 178 GLN A CA 1
ATOM 1398 C C . GLN A 1 178 ? -7.333 -5.612 13.671 1.00 81.81 178 GLN A C 1
ATOM 1400 O O . GLN A 1 178 ? -6.452 -6.107 12.973 1.00 81.81 178 GLN A O 1
ATOM 1405 N N . LEU A 1 179 ? -8.430 -6.293 14.020 1.00 81.44 179 LEU A N 1
ATOM 1406 C CA . LEU A 1 179 ? -8.649 -7.681 13.613 1.00 81.44 179 LEU A CA 1
ATOM 1407 C C . LEU A 1 179 ? -8.886 -7.767 12.102 1.00 81.44 179 LEU A C 1
ATOM 1409 O O . LEU A 1 179 ? -8.307 -8.627 11.444 1.00 81.44 179 LEU A O 1
ATOM 1413 N N . LEU A 1 180 ? -9.653 -6.828 11.542 1.00 81.44 180 LEU A N 1
ATOM 1414 C CA . LEU A 1 180 ? -9.842 -6.725 10.096 1.00 81.44 180 LEU A CA 1
ATOM 1415 C C . LEU A 1 180 ? -8.514 -6.517 9.364 1.00 81.44 180 LEU A C 1
ATOM 1417 O O . LEU A 1 180 ? -8.250 -7.216 8.388 1.00 81.44 180 LEU A O 1
ATOM 1421 N N . ASN A 1 181 ? -7.674 -5.602 9.847 1.00 82.88 181 ASN A N 1
ATOM 1422 C CA . ASN A 1 181 ? -6.368 -5.348 9.248 1.00 82.88 181 ASN A CA 1
ATOM 1423 C C . ASN A 1 181 ? -5.478 -6.601 9.291 1.00 82.88 181 ASN A C 1
ATOM 1425 O O . ASN A 1 181 ? -4.906 -6.991 8.277 1.00 82.88 181 ASN A O 1
ATOM 1429 N N . ASN A 1 182 ? -5.436 -7.295 10.431 1.00 83.00 182 ASN A N 1
ATOM 1430 C CA . ASN A 1 182 ? -4.674 -8.537 10.571 1.00 83.00 182 ASN A CA 1
ATOM 1431 C C . ASN A 1 182 ? -5.175 -9.640 9.618 1.00 83.00 182 ASN A C 1
ATOM 1433 O O . ASN A 1 182 ? -4.364 -10.331 9.004 1.00 83.00 182 ASN A O 1
ATOM 1437 N N . CYS A 1 183 ? -6.493 -9.781 9.442 1.00 79.06 183 CYS A N 1
ATOM 1438 C CA . CYS A 1 183 ? -7.076 -10.730 8.488 1.00 79.06 183 CYS A CA 1
ATOM 1439 C C . CYS A 1 183 ? -6.834 -10.343 7.019 1.00 79.06 183 CYS A C 1
ATOM 1441 O O . CYS A 1 183 ? -6.745 -11.214 6.158 1.00 79.06 183 CYS A O 1
ATOM 1443 N N . LEU A 1 184 ? -6.734 -9.050 6.701 1.00 79.62 184 LEU A N 1
ATOM 1444 C CA . LEU A 1 184 ? -6.399 -8.608 5.346 1.00 79.62 184 LEU A CA 1
ATOM 1445 C C . LEU A 1 184 ? -4.961 -8.955 4.991 1.00 79.62 184 LEU A C 1
ATOM 1447 O O . LEU A 1 184 ? -4.717 -9.406 3.877 1.00 79.62 184 LEU A O 1
ATOM 1451 N N . VAL A 1 185 ? -4.030 -8.810 5.936 1.00 82.44 185 VAL A N 1
ATOM 1452 C CA . VAL A 1 185 ? -2.633 -9.214 5.730 1.00 82.44 185 VAL A CA 1
ATOM 1453 C C . VAL A 1 185 ? -2.548 -10.709 5.421 1.00 82.44 185 VAL A C 1
ATOM 1455 O O . VAL A 1 185 ? -1.907 -11.084 4.443 1.00 82.44 185 VAL A O 1
ATOM 1458 N N . THR A 1 186 ? -3.252 -11.564 6.171 1.00 79.56 186 THR A N 1
ATOM 1459 C CA . THR A 1 186 ? -3.273 -13.010 5.880 1.00 79.56 186 THR A CA 1
ATOM 1460 C C . THR A 1 186 ? -3.994 -13.349 4.575 1.00 79.56 186 THR A C 1
ATOM 1462 O O . THR A 1 186 ? -3.650 -14.338 3.936 1.00 79.56 186 THR A O 1
ATOM 1465 N N . PHE A 1 187 ? -4.967 -12.541 4.143 1.00 78.88 187 PHE A N 1
ATOM 1466 C CA . PHE A 1 187 ? -5.650 -12.722 2.859 1.00 78.88 187 PHE A CA 1
ATOM 1467 C C . PHE A 1 187 ? -4.789 -12.307 1.655 1.00 78.88 187 PHE A C 1
ATOM 1469 O O . PHE A 1 187 ? -4.787 -13.000 0.636 1.00 78.88 187 PHE A O 1
ATOM 1476 N N . VAL A 1 188 ? -4.068 -11.187 1.760 1.00 78.44 188 VAL A N 1
ATOM 1477 C CA . VAL A 1 188 ? -3.151 -10.696 0.718 1.00 78.44 188 VAL A CA 1
ATOM 1478 C C . VAL A 1 188 ? -1.964 -11.636 0.573 1.00 78.44 188 VAL A C 1
ATOM 1480 O O . VAL A 1 188 ? -1.679 -12.092 -0.530 1.00 78.44 188 VAL A O 1
ATOM 1483 N N . GLU A 1 189 ? -1.336 -11.989 1.692 1.00 82.25 189 GLU A N 1
ATOM 1484 C CA . GLU A 1 189 ? -0.143 -12.837 1.743 1.00 82.25 189 GLU A CA 1
ATOM 1485 C C . GLU A 1 189 ? -0.493 -14.314 1.950 1.00 82.25 189 GLU A C 1
ATOM 1487 O O . GLU A 1 189 ? 0.285 -15.073 2.529 1.00 82.25 189 GLU A O 1
ATOM 1492 N N . LYS A 1 190 ? -1.674 -14.750 1.494 1.00 83.94 190 LYS A N 1
ATOM 1493 C CA . LYS A 1 190 ? -2.169 -16.114 1.737 1.00 83.94 190 LYS A CA 1
ATOM 1494 C C . LYS A 1 190 ? -1.186 -17.190 1.268 1.00 83.94 190 LYS A C 1
ATOM 1496 O O . LYS A 1 190 ? -1.056 -18.219 1.917 1.00 83.94 190 LYS A O 1
ATOM 1501 N N . ASP A 1 191 ? -0.471 -16.938 0.172 1.00 84.69 191 ASP A N 1
ATOM 1502 C CA . ASP A 1 191 ? 0.451 -17.905 -0.427 1.00 84.69 191 ASP A CA 1
ATOM 1503 C C . ASP A 1 191 ? 1.719 -18.070 0.426 1.00 84.69 191 ASP A C 1
ATOM 1505 O O . ASP A 1 191 ? 2.291 -19.157 0.478 1.00 84.69 191 ASP A O 1
ATOM 1509 N N . MET A 1 192 ? 2.134 -17.016 1.138 1.00 84.31 192 MET A N 1
ATOM 1510 C CA . MET A 1 192 ? 3.169 -17.089 2.172 1.00 84.31 192 MET A CA 1
ATOM 1511 C C . MET A 1 192 ? 2.621 -17.673 3.476 1.00 84.31 192 MET A C 1
ATOM 1513 O O . MET A 1 192 ? 3.288 -18.484 4.109 1.00 84.31 192 MET A O 1
ATOM 1517 N N . PHE A 1 193 ? 1.409 -17.288 3.876 1.00 83.19 193 PHE A N 1
ATOM 1518 C CA . PHE A 1 193 ? 0.776 -17.758 5.106 1.00 83.19 193 PHE A CA 1
ATOM 1519 C C . PHE A 1 193 ? 0.568 -19.279 5.103 1.00 83.19 193 PHE A C 1
ATOM 1521 O O . PHE A 1 193 ? 0.854 -19.931 6.100 1.00 83.19 193 PHE A O 1
ATOM 1528 N N . LEU A 1 194 ? 0.156 -19.855 3.970 1.00 86.44 194 LEU A N 1
ATOM 1529 C CA . LEU A 1 194 ? -0.041 -21.302 3.811 1.00 86.44 194 LEU A CA 1
ATOM 1530 C C . LEU A 1 194 ? 1.257 -22.122 3.902 1.00 86.44 194 LEU A C 1
ATOM 1532 O O . LEU A 1 194 ? 1.191 -23.332 4.092 1.00 86.44 194 LEU A O 1
ATOM 1536 N N . GLN A 1 195 ? 2.427 -21.493 3.754 1.00 90.88 195 GLN A N 1
ATOM 1537 C CA . GLN A 1 195 ? 3.724 -22.164 3.914 1.00 90.88 195 GLN A CA 1
ATOM 1538 C C . GLN A 1 19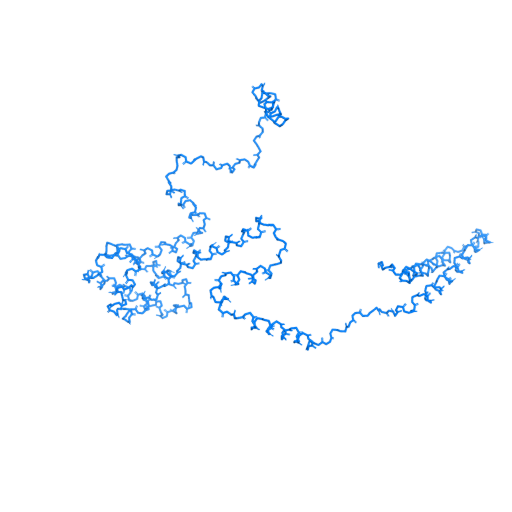5 ? 4.155 -22.270 5.381 1.00 90.88 195 GLN A C 1
ATOM 1540 O O . GLN A 1 195 ? 5.112 -22.981 5.685 1.00 90.88 195 GLN A O 1
ATOM 1545 N N . ILE A 1 196 ? 3.488 -21.553 6.287 1.00 88.56 196 ILE A N 1
ATOM 1546 C CA . ILE A 1 196 ? 3.820 -21.549 7.710 1.00 88.56 196 ILE A CA 1
ATOM 1547 C C . ILE A 1 196 ? 3.152 -22.770 8.360 1.00 88.56 196 ILE A C 1
ATOM 1549 O O . ILE A 1 196 ? 1.934 -22.909 8.247 1.00 88.56 196 ILE A O 1
ATOM 1553 N N . PRO A 1 197 ? 3.903 -23.652 9.046 1.00 91.31 197 PRO A N 1
ATOM 1554 C CA . PRO A 1 197 ? 3.313 -24.791 9.736 1.00 91.31 197 PRO A CA 1
ATOM 1555 C C . PRO A 1 197 ? 2.542 -24.335 10.980 1.00 91.31 197 PRO A C 1
ATOM 1557 O O . PRO A 1 197 ? 2.986 -23.453 11.723 1.00 91.31 197 PRO A O 1
ATOM 1560 N N . ASP A 1 198 ? 1.408 -24.984 11.245 1.00 90.19 198 ASP A N 1
ATOM 1561 C CA . ASP A 1 198 ? 0.543 -24.663 12.387 1.00 90.19 198 ASP A CA 1
ATOM 1562 C C . ASP A 1 198 ? 1.292 -24.755 13.731 1.00 90.19 198 ASP A C 1
ATOM 1564 O O . ASP A 1 198 ? 1.057 -23.948 14.634 1.00 90.19 198 ASP A O 1
ATOM 1568 N N . ASP A 1 199 ? 2.254 -25.677 13.847 1.00 90.56 199 ASP A N 1
ATOM 1569 C CA . ASP A 1 199 ? 3.081 -25.865 15.046 1.00 90.56 199 ASP A CA 1
ATOM 1570 C C . ASP A 1 199 ? 3.886 -24.607 15.418 1.00 90.56 199 ASP A C 1
ATOM 1572 O O . ASP A 1 199 ? 3.997 -24.256 16.598 1.00 90.56 199 ASP A O 1
ATOM 1576 N N . ASP A 1 200 ? 4.402 -23.877 14.424 1.00 90.06 200 ASP A N 1
ATOM 1577 C CA . ASP A 1 200 ? 5.154 -22.637 14.646 1.00 90.06 200 ASP A CA 1
ATOM 1578 C C . ASP A 1 200 ? 4.234 -21.502 15.107 1.00 90.06 200 ASP A C 1
ATOM 1580 O O . ASP A 1 200 ? 4.601 -20.702 15.980 1.00 90.06 200 ASP A O 1
ATOM 1584 N N . VAL A 1 201 ? 3.012 -21.450 14.565 1.00 87.88 201 VAL A N 1
ATOM 1585 C CA . VAL A 1 201 ? 1.981 -20.488 14.979 1.00 87.88 201 VAL A CA 1
ATOM 1586 C C . VAL A 1 201 ? 1.589 -20.741 16.434 1.00 87.88 201 VAL A C 1
ATOM 1588 O O . VAL A 1 201 ? 1.553 -19.801 17.238 1.00 87.88 201 VAL A O 1
ATOM 1591 N N . ILE A 1 202 ? 1.365 -22.006 16.798 1.00 88.19 202 ILE A N 1
ATOM 1592 C CA . ILE A 1 202 ? 1.012 -22.425 18.159 1.00 88.19 202 ILE A CA 1
ATOM 1593 C C . ILE A 1 202 ? 2.146 -22.090 19.134 1.00 88.19 202 ILE A C 1
ATOM 1595 O O . ILE A 1 202 ? 1.898 -21.432 20.150 1.00 88.19 202 ILE A O 1
ATOM 1599 N N . ASN A 1 203 ? 3.391 -22.459 18.819 1.00 90.75 203 ASN A N 1
ATOM 1600 C CA . ASN A 1 203 ? 4.550 -22.163 19.667 1.00 90.75 203 ASN A CA 1
ATOM 1601 C C . ASN A 1 203 ? 4.743 -20.655 19.875 1.00 90.75 203 ASN A C 1
ATOM 1603 O O . ASN A 1 203 ? 4.998 -20.197 20.996 1.00 90.75 203 ASN A O 1
ATOM 1607 N N . ARG A 1 204 ? 4.586 -19.850 18.818 1.00 87.38 204 ARG A N 1
ATOM 1608 C CA . ARG A 1 204 ? 4.703 -18.391 18.925 1.00 87.38 204 ARG A CA 1
ATOM 1609 C C . ARG A 1 204 ? 3.583 -17.788 19.765 1.00 87.38 204 ARG A C 1
ATOM 1611 O O . ARG A 1 204 ? 3.858 -16.910 20.585 1.00 87.38 204 ARG A O 1
ATOM 1618 N N . PHE A 1 205 ? 2.350 -18.262 19.603 1.00 84.25 205 PHE A N 1
ATOM 1619 C CA . PHE A 1 205 ? 1.216 -17.809 20.407 1.00 84.25 205 PHE A CA 1
ATOM 1620 C C . PHE A 1 205 ? 1.397 -18.145 21.892 1.00 84.25 205 PHE A C 1
ATOM 1622 O O . PHE A 1 205 ? 1.208 -17.285 22.757 1.00 84.25 205 PHE A O 1
ATOM 1629 N N . GLN A 1 206 ? 1.854 -19.361 22.196 1.00 86.69 206 GLN A N 1
ATOM 1630 C CA . GLN A 1 206 ? 2.173 -19.772 23.563 1.00 86.69 206 GLN A CA 1
ATOM 1631 C C . GLN A 1 206 ? 3.272 -18.895 24.179 1.00 86.69 206 GLN A C 1
ATOM 1633 O O . GLN A 1 206 ? 3.116 -18.429 25.310 1.00 86.69 206 GLN A O 1
ATOM 1638 N N . LYS A 1 207 ? 4.331 -18.588 23.419 1.00 89.31 207 LYS A N 1
ATOM 1639 C CA . LYS A 1 207 ? 5.431 -17.719 23.864 1.00 89.31 207 LYS A CA 1
ATOM 1640 C C . LYS A 1 207 ? 4.986 -16.276 24.132 1.00 89.31 207 LYS A C 1
ATOM 1642 O O . LYS A 1 207 ? 5.459 -15.676 25.095 1.00 89.31 207 LYS A O 1
ATOM 1647 N N . MET A 1 208 ? 4.067 -15.726 23.331 1.00 74.62 208 MET A N 1
ATOM 1648 C CA . MET A 1 208 ? 3.484 -14.395 23.579 1.00 74.62 208 MET A CA 1
ATOM 1649 C C . MET A 1 208 ? 2.690 -14.367 24.891 1.00 74.62 208 MET A C 1
ATOM 1651 O O . MET A 1 208 ? 2.898 -13.474 25.708 1.00 74.62 208 MET A O 1
ATOM 1655 N N . LYS A 1 209 ? 1.890 -15.407 25.162 1.00 63.75 209 LYS A N 1
ATOM 1656 C CA . LYS A 1 209 ? 1.157 -15.542 26.432 1.00 63.75 209 LYS A CA 1
ATOM 1657 C C . LYS A 1 209 ? 2.088 -15.641 27.647 1.00 63.75 209 LYS A C 1
ATOM 1659 O O . LYS A 1 209 ? 1.738 -15.183 28.731 1.00 63.75 209 LYS A O 1
ATOM 1664 N N . THR A 1 210 ? 3.273 -16.234 27.487 1.00 55.38 210 THR A N 1
ATOM 1665 C CA . THR A 1 210 ? 4.279 -16.274 28.562 1.00 55.38 210 THR A CA 1
ATOM 1666 C C . THR A 1 210 ? 4.991 -14.926 28.733 1.00 55.38 210 THR A C 1
ATOM 1668 O O . THR A 1 210 ? 5.339 -14.570 29.852 1.00 55.38 210 THR A O 1
ATOM 1671 N N . ALA A 1 211 ? 5.180 -14.140 27.669 1.00 51.53 211 ALA A N 1
ATOM 1672 C CA . ALA A 1 211 ? 5.833 -12.829 27.740 1.00 51.53 211 ALA A CA 1
ATOM 1673 C C . ALA A 1 211 ? 4.969 -11.752 28.428 1.00 51.53 211 ALA A C 1
ATOM 1675 O O . ALA A 1 211 ? 5.516 -10.914 29.142 1.00 51.53 211 ALA A O 1
ATOM 1676 N N . ASP A 1 212 ? 3.637 -11.827 28.322 1.00 49.50 212 ASP A N 1
ATOM 1677 C CA . ASP A 1 212 ? 2.717 -10.953 29.078 1.00 49.50 212 ASP A CA 1
ATOM 1678 C C . ASP A 1 212 ? 2.777 -11.187 30.601 1.00 49.50 212 ASP A C 1
ATOM 1680 O O . ASP A 1 212 ? 2.384 -10.320 31.380 1.00 49.50 212 ASP A O 1
ATOM 1684 N N . SER A 1 213 ? 3.343 -12.314 31.057 1.00 49.31 213 SER A N 1
ATOM 1685 C CA . SER A 1 213 ? 3.644 -12.534 32.482 1.00 49.31 213 SER A CA 1
ATOM 1686 C C . SER A 1 213 ? 4.882 -11.766 32.981 1.00 49.31 213 SER A C 1
ATOM 1688 O O . SER A 1 213 ? 5.163 -11.771 34.178 1.00 49.31 213 SER A O 1
ATOM 1690 N N . ILE A 1 214 ? 5.604 -11.079 32.082 1.00 50.72 214 ILE A N 1
ATOM 1691 C CA . ILE A 1 214 ? 6.815 -10.280 32.355 1.00 50.72 214 ILE A CA 1
ATOM 1692 C C . ILE A 1 214 ? 6.548 -8.773 32.102 1.00 50.72 214 ILE A C 1
ATOM 1694 O O . ILE A 1 214 ? 7.468 -7.963 32.014 1.00 50.72 214 ILE A O 1
ATOM 1698 N N . ALA A 1 215 ? 5.284 -8.346 31.996 1.00 47.09 215 ALA A N 1
ATOM 1699 C CA . ALA A 1 215 ? 4.922 -6.925 32.047 1.00 47.09 215 ALA A CA 1
ATOM 1700 C C . ALA A 1 215 ? 5.073 -6.383 33.491 1.00 47.09 215 ALA A C 1
ATOM 1702 O O . ALA A 1 215 ? 4.875 -7.147 34.443 1.00 47.09 215 ALA A O 1
ATOM 1703 N N . PRO A 1 216 ? 5.417 -5.092 33.712 1.00 48.78 216 PRO A N 1
ATOM 1704 C CA . PRO A 1 216 ? 5.506 -4.539 35.063 1.00 48.78 216 PRO A CA 1
ATOM 1705 C C . PRO A 1 216 ? 4.166 -4.757 35.762 1.00 48.78 216 PRO A C 1
ATOM 1707 O O . PRO A 1 216 ? 3.125 -4.453 35.183 1.00 48.78 216 PRO A O 1
ATOM 1710 N N . SER A 1 217 ? 4.198 -5.318 36.975 1.00 49.88 217 SER A N 1
ATOM 1711 C CA . SER A 1 217 ? 3.003 -5.747 37.700 1.00 49.88 217 SER A CA 1
ATOM 1712 C C . SER A 1 217 ? 1.943 -4.645 37.680 1.00 49.88 217 SER A C 1
ATOM 1714 O O . SER A 1 217 ? 2.071 -3.634 38.381 1.00 49.88 217 SER A O 1
ATOM 1716 N N . VAL A 1 218 ? 0.888 -4.825 36.888 1.00 55.91 218 VAL A N 1
ATOM 1717 C CA . VAL A 1 218 ? -0.316 -4.020 37.048 1.00 55.91 218 VAL A CA 1
ATOM 1718 C C . VAL A 1 218 ? -0.844 -4.418 38.416 1.00 55.91 218 VAL A C 1
ATOM 1720 O O . VAL A 1 218 ? -1.275 -5.555 38.607 1.00 55.91 218 VAL A O 1
ATOM 1723 N N . LYS A 1 219 ? -0.704 -3.524 39.404 1.00 57.06 219 LYS A N 1
ATOM 1724 C CA . LYS A 1 219 ? -1.268 -3.755 40.734 1.00 57.06 219 LYS A CA 1
ATOM 1725 C C . LYS A 1 219 ? -2.753 -4.055 40.519 1.00 57.06 219 LYS A C 1
ATOM 1727 O O . LYS A 1 219 ? -3.421 -3.214 39.913 1.00 57.06 219 LYS A O 1
ATOM 1732 N N . PRO A 1 220 ? -3.256 -5.228 40.944 1.00 56.34 220 PRO A N 1
ATOM 1733 C CA . PRO A 1 220 ? -4.672 -5.522 40.821 1.00 56.34 220 PRO A CA 1
ATOM 1734 C C . PRO A 1 220 ? -5.440 -4.374 41.470 1.00 56.34 220 PRO A C 1
ATOM 1736 O O . PRO A 1 220 ? -5.051 -3.888 42.536 1.00 56.34 220 PRO A O 1
ATOM 1739 N N . ILE A 1 221 ? -6.471 -3.888 40.780 1.00 68.19 221 ILE A N 1
ATOM 1740 C CA . ILE A 1 221 ? -7.351 -2.846 41.302 1.00 68.19 221 ILE A CA 1
ATOM 1741 C C . ILE A 1 221 ? -8.143 -3.494 42.437 1.00 68.19 221 ILE A C 1
ATOM 1743 O O . ILE A 1 221 ? -9.210 -4.064 42.232 1.00 68.19 221 ILE A O 1
ATOM 1747 N N . SER A 1 222 ? -7.555 -3.486 43.628 1.00 73.19 222 SER A N 1
ATOM 1748 C CA . SER A 1 222 ? -8.221 -3.891 44.855 1.00 73.19 222 SER A CA 1
ATOM 1749 C C . SER A 1 222 ? -9.180 -2.787 45.275 1.00 73.19 222 SER A C 1
ATOM 1751 O O . SER A 1 222 ? -8.896 -1.598 45.095 1.00 73.19 222 SER A O 1
ATOM 1753 N N . SER A 1 223 ? -10.311 -3.168 45.860 1.00 73.56 223 SER A N 1
ATOM 1754 C CA . SER A 1 223 ? -11.220 -2.208 46.470 1.00 73.56 223 SER A CA 1
ATOM 1755 C C . SER A 1 223 ? -10.477 -1.372 47.530 1.00 73.56 223 SER A C 1
ATOM 1757 O O . SER A 1 223 ? -9.630 -1.898 48.259 1.00 73.56 223 SER A O 1
ATOM 1759 N N . PRO A 1 224 ? -10.784 -0.068 47.664 1.00 81.75 224 PRO A N 1
ATOM 1760 C CA . PRO A 1 224 ? -10.160 0.787 48.678 1.00 81.75 224 PRO A CA 1
ATOM 1761 C C . PRO A 1 224 ? -10.496 0.353 50.116 1.00 81.75 224 PRO A C 1
ATOM 1763 O O . PRO A 1 224 ? -9.808 0.748 51.054 1.00 81.75 224 PRO A O 1
ATOM 1766 N N . VAL A 1 225 ? -11.539 -0.468 50.293 1.00 82.94 225 VAL A N 1
ATOM 1767 C CA . VAL A 1 225 ? -11.955 -1.058 51.569 1.00 82.94 225 VAL A CA 1
ATOM 1768 C C . VAL A 1 225 ? -12.111 -2.574 51.383 1.00 82.94 225 VAL A C 1
ATOM 1770 O O . VAL A 1 225 ? -12.839 -2.976 50.467 1.00 82.94 225 VAL A O 1
ATOM 1773 N N . PRO A 1 226 ? -11.480 -3.417 52.226 1.00 85.94 226 PRO A N 1
ATOM 1774 C CA . PRO A 1 226 ? -11.603 -4.870 52.125 1.00 85.94 226 PRO A CA 1
ATOM 1775 C C . PRO A 1 226 ? -13.049 -5.341 52.324 1.00 85.94 226 PRO A C 1
ATOM 1777 O O . PRO A 1 226 ? -13.731 -4.876 53.237 1.00 85.94 226 PRO A O 1
ATOM 1780 N N . GLU A 1 227 ? -13.491 -6.316 51.528 1.00 82.56 227 GLU A N 1
ATOM 1781 C CA . GLU A 1 227 ? -14.880 -6.812 51.534 1.00 82.56 227 GLU A CA 1
ATOM 1782 C C . GLU A 1 227 ? -15.329 -7.372 52.894 1.00 82.56 227 GLU A C 1
ATOM 1784 O O . GLU A 1 227 ? -16.492 -7.259 53.273 1.00 82.56 227 GLU A O 1
ATOM 1789 N N . ALA A 1 228 ? -14.387 -7.884 53.692 1.00 89.38 228 ALA A N 1
ATOM 1790 C CA . ALA A 1 228 ? -14.643 -8.374 55.048 1.00 89.38 228 ALA A CA 1
ATOM 1791 C C . ALA A 1 228 ? -15.198 -7.298 56.004 1.00 89.38 228 ALA A C 1
ATOM 1793 O O . ALA A 1 228 ? -15.805 -7.630 57.021 1.00 89.38 228 ALA A O 1
ATOM 1794 N N . TRP A 1 229 ? -14.987 -6.013 55.701 1.00 89.19 229 TRP A N 1
ATOM 1795 C CA . TRP A 1 229 ? -15.410 -4.901 56.556 1.00 89.19 229 TRP A CA 1
ATOM 1796 C C . TRP A 1 229 ? -16.786 -4.343 56.188 1.00 89.19 229 TRP A C 1
ATOM 1798 O O . TRP A 1 229 ? -17.351 -3.591 56.981 1.00 89.19 229 TRP A O 1
ATOM 1808 N N . TYR A 1 230 ? -17.350 -4.711 55.035 1.00 91.94 230 TYR A N 1
ATOM 1809 C CA . TYR A 1 230 ? -18.656 -4.216 54.584 1.00 91.94 230 TYR A CA 1
ATOM 1810 C C . TYR A 1 230 ? -19.796 -4.471 55.582 1.00 91.94 230 TYR A C 1
ATOM 1812 O O . TYR A 1 230 ? -20.477 -3.499 55.925 1.00 91.94 230 TYR A O 1
ATOM 1820 N N . PRO A 1 231 ? -19.994 -5.690 56.129 1.00 92.88 231 PRO A N 1
ATOM 1821 C CA . PRO A 1 231 ? -21.072 -5.924 57.090 1.00 92.88 231 PRO A CA 1
ATOM 1822 C C . PRO A 1 231 ? -20.879 -5.122 58.384 1.00 92.88 231 PRO A C 1
ATOM 1824 O O . PRO A 1 231 ? -21.812 -4.475 58.861 1.00 92.88 231 PRO A O 1
ATOM 1827 N N . THR A 1 232 ? -19.659 -5.097 58.928 1.00 93.19 232 THR A N 1
ATOM 1828 C CA . THR A 1 232 ? -19.347 -4.377 60.173 1.00 93.19 232 THR A CA 1
ATOM 1829 C C . THR A 1 232 ? -19.547 -2.869 60.015 1.00 93.19 232 THR A C 1
ATOM 1831 O O . THR A 1 232 ? -20.129 -2.223 60.888 1.00 93.19 232 THR A O 1
ATOM 1834 N N . LEU A 1 233 ? -19.104 -2.302 58.889 1.00 92.31 233 LEU A N 1
ATOM 1835 C CA . LEU A 1 233 ? -19.223 -0.874 58.608 1.00 92.31 233 LEU A CA 1
ATOM 1836 C C . LEU A 1 233 ? -20.672 -0.467 58.314 1.00 92.31 233 LEU A C 1
ATOM 1838 O O . LEU A 1 233 ? -21.104 0.587 58.777 1.00 92.31 233 LEU A O 1
ATOM 1842 N N . SER A 1 234 ? -21.438 -1.314 57.616 1.00 93.12 234 SER A N 1
ATOM 1843 C CA . SER A 1 234 ? -22.868 -1.094 57.374 1.00 93.12 234 SER A CA 1
ATOM 1844 C C . SER A 1 234 ? -23.654 -1.018 58.682 1.00 93.12 234 SER A C 1
ATOM 1846 O O . SER A 1 234 ? -24.344 -0.027 58.922 1.00 93.12 234 SER A O 1
ATOM 1848 N N . VAL A 1 235 ? -23.492 -2.010 59.566 1.00 95.19 235 VAL A N 1
ATOM 1849 C CA . VAL A 1 235 ? -24.189 -2.043 60.862 1.00 95.19 235 VAL A CA 1
ATOM 1850 C C . VAL A 1 235 ? -23.819 -0.827 61.711 1.00 95.19 235 VAL A C 1
ATOM 1852 O O . VAL A 1 235 ? -24.701 -0.183 62.278 1.00 95.19 235 VAL A O 1
ATOM 1855 N N . LEU A 1 236 ? -22.532 -0.471 61.767 1.00 95.81 236 LEU A N 1
ATOM 1856 C CA . LEU A 1 236 ? -22.058 0.662 62.560 1.00 95.81 236 LEU A CA 1
ATOM 1857 C C . LEU A 1 236 ? -22.585 2.008 62.030 1.00 95.81 236 LEU A C 1
ATOM 1859 O O . LEU A 1 236 ? -23.090 2.818 62.809 1.00 95.81 236 LEU A O 1
ATOM 1863 N N . MET A 1 237 ? -22.515 2.242 60.717 1.00 94.38 237 MET A N 1
ATOM 1864 C CA . MET A 1 237 ? -22.998 3.483 60.097 1.00 94.38 237 MET A CA 1
ATOM 1865 C C . MET A 1 237 ? -24.524 3.613 60.182 1.00 94.38 237 MET A C 1
ATOM 1867 O O . MET A 1 237 ? -25.020 4.695 60.502 1.00 94.38 237 MET A O 1
ATOM 1871 N N . LEU A 1 238 ? -25.271 2.521 59.972 1.00 95.62 238 LEU A N 1
ATOM 1872 C CA . LEU A 1 238 ? -26.730 2.512 60.114 1.00 95.62 238 LEU A CA 1
ATOM 1873 C C . LEU A 1 238 ? -27.163 2.732 61.564 1.00 95.62 238 LEU A C 1
ATOM 1875 O O . LEU A 1 238 ? -28.084 3.509 61.797 1.00 95.62 238 LEU A O 1
ATOM 1879 N N . ALA A 1 239 ? -26.495 2.115 62.542 1.00 96.00 239 ALA A N 1
ATOM 1880 C CA . ALA A 1 239 ? -26.811 2.326 63.954 1.00 96.00 239 ALA A CA 1
ATOM 1881 C C . ALA A 1 239 ? -26.621 3.797 64.360 1.00 96.00 239 ALA A C 1
ATOM 1883 O O . ALA A 1 239 ? -27.515 4.391 64.964 1.00 96.00 239 ALA A O 1
ATOM 1884 N N . ILE A 1 240 ? -25.497 4.411 63.973 1.00 95.38 240 ILE A N 1
ATOM 1885 C CA . ILE A 1 240 ? -25.230 5.832 64.240 1.00 95.38 240 ILE A CA 1
ATOM 1886 C C . ILE A 1 240 ? -26.253 6.717 63.517 1.00 95.38 240 ILE A C 1
ATOM 1888 O O . ILE A 1 240 ? -26.849 7.596 64.140 1.00 95.38 240 ILE A O 1
ATOM 1892 N N . GLY A 1 241 ? -26.507 6.459 62.230 1.00 95.69 241 GLY A N 1
ATOM 1893 C CA . GLY A 1 241 ? -27.499 7.193 61.443 1.00 95.69 241 GLY A CA 1
ATOM 1894 C C . GLY A 1 241 ? -28.895 7.137 62.066 1.00 95.69 241 GLY A C 1
ATOM 1895 O O . GLY A 1 241 ? -29.530 8.177 62.247 1.00 95.69 241 GLY A O 1
ATOM 1896 N N . LEU A 1 242 ? -29.342 5.952 62.493 1.00 94.81 242 LEU A N 1
ATOM 1897 C CA . LEU A 1 242 ? -30.637 5.762 63.147 1.00 94.81 242 LEU A CA 1
ATOM 1898 C C . LEU A 1 242 ? -30.722 6.492 64.495 1.00 94.81 242 LEU A C 1
ATOM 1900 O O . LEU A 1 242 ? -31.722 7.162 64.751 1.00 94.81 242 LEU A O 1
ATOM 1904 N N . ILE A 1 243 ? -29.672 6.464 65.321 1.00 95.75 243 ILE A N 1
ATOM 1905 C CA . ILE A 1 243 ? -29.636 7.209 66.594 1.00 95.75 243 ILE A CA 1
ATOM 1906 C C . ILE A 1 243 ? -29.745 8.723 66.357 1.00 95.75 243 ILE A C 1
ATOM 1908 O O . ILE A 1 243 ? -30.482 9.414 67.070 1.00 95.75 243 ILE A O 1
ATOM 1912 N N . ILE A 1 244 ? -29.047 9.251 65.346 1.00 94.06 244 ILE A N 1
ATOM 1913 C CA . ILE A 1 244 ? -29.099 10.680 65.007 1.00 94.06 244 ILE A CA 1
ATOM 1914 C C . ILE A 1 244 ? -30.481 11.044 64.453 1.00 94.06 244 ILE A C 1
ATOM 1916 O O . ILE A 1 244 ? -31.044 12.052 64.881 1.00 94.06 244 ILE A O 1
ATOM 1920 N N . THR A 1 245 ? -31.078 10.218 63.582 1.00 93.12 245 THR A N 1
ATOM 1921 C CA . THR A 1 245 ? -32.457 10.460 63.111 1.00 93.12 245 THR A CA 1
ATOM 1922 C C . THR A 1 245 ? -33.478 10.424 64.243 1.00 93.12 245 THR A C 1
ATOM 1924 O O . THR A 1 245 ? -34.329 11.305 64.315 1.00 93.12 245 THR A O 1
ATOM 1927 N N . ALA A 1 246 ? -33.371 9.474 65.176 1.00 94.00 246 ALA A N 1
ATOM 1928 C CA . ALA A 1 246 ? -34.242 9.420 66.346 1.00 94.00 246 ALA A CA 1
ATOM 1929 C C . ALA A 1 246 ? -34.083 10.681 67.210 1.00 94.00 246 ALA A C 1
ATOM 1931 O O . ALA A 1 246 ? -35.072 11.287 67.613 1.00 94.00 246 ALA A O 1
ATOM 1932 N N . SER A 1 247 ? -32.843 11.132 67.423 1.00 89.44 247 SER A N 1
ATOM 1933 C CA . SER A 1 247 ? -32.550 12.372 68.152 1.00 89.44 247 SER A CA 1
ATOM 1934 C C . SER A 1 247 ? -33.112 13.613 67.446 1.00 89.44 247 SER A C 1
ATOM 1936 O O . SER A 1 247 ? -33.613 14.518 68.114 1.00 89.44 247 SER A O 1
ATOM 1938 N N . PHE A 1 248 ? -33.076 13.652 66.109 1.00 91.31 248 PHE A N 1
ATOM 1939 C CA . PHE A 1 248 ? -33.682 14.711 65.298 1.00 91.31 248 PHE A CA 1
ATOM 1940 C C . PHE A 1 248 ? -35.208 14.741 65.458 1.00 91.31 248 PHE A C 1
ATOM 1942 O O . PHE A 1 248 ? -35.758 15.791 65.785 1.00 91.31 248 PHE A O 1
ATOM 1949 N N . PHE A 1 249 ? -35.883 13.593 65.335 1.00 90.38 249 PHE A N 1
ATOM 1950 C CA . PHE A 1 249 ? -37.336 13.505 65.520 1.00 90.38 249 PHE A CA 1
ATOM 1951 C C . PHE A 1 249 ? -37.771 13.854 66.947 1.00 90.38 249 PHE A C 1
ATOM 1953 O O . PHE A 1 249 ? -38.769 14.548 67.132 1.00 90.38 249 PHE A O 1
ATOM 1960 N N . ILE A 1 250 ? -37.012 13.436 67.964 1.00 90.12 250 ILE A N 1
ATOM 1961 C CA . ILE A 1 250 ? -37.277 13.810 69.362 1.00 90.12 250 ILE A CA 1
ATOM 1962 C C . ILE A 1 250 ? -37.121 15.324 69.551 1.00 90.12 250 ILE A C 1
ATOM 1964 O O . ILE A 1 250 ? -37.959 15.947 70.210 1.00 90.12 250 ILE A O 1
ATOM 1968 N N . TYR A 1 251 ? -36.079 15.928 68.970 1.00 85.44 251 TYR A N 1
ATOM 1969 C CA . TYR A 1 251 ? -35.865 17.376 69.021 1.00 85.44 251 TYR A CA 1
ATOM 1970 C C . TYR A 1 251 ? -36.999 18.139 68.325 1.00 85.44 251 TYR A C 1
ATOM 1972 O O . TYR A 1 251 ? -37.517 19.104 68.882 1.00 85.44 251 TYR A O 1
ATOM 1980 N N . GLU A 1 252 ? -37.437 17.677 67.157 1.00 85.31 252 GLU A N 1
ATOM 1981 C CA . GLU A 1 252 ? -38.571 18.249 66.432 1.00 85.31 252 GLU A CA 1
ATOM 1982 C C . GLU A 1 252 ? -39.894 18.128 67.209 1.00 85.31 252 GLU A C 1
ATOM 1984 O O . GLU A 1 252 ? -40.652 19.101 67.274 1.00 85.31 252 GLU A O 1
ATOM 1989 N N . ALA A 1 253 ? -40.157 16.972 67.825 1.00 85.94 253 ALA A N 1
ATOM 1990 C CA . ALA A 1 253 ? -41.402 16.700 68.541 1.00 85.94 253 ALA A CA 1
ATOM 1991 C C . ALA A 1 253 ? -41.483 17.388 69.917 1.00 85.94 253 ALA A C 1
ATOM 1993 O O . ALA A 1 253 ? -42.570 17.763 70.352 1.00 85.94 253 ALA A O 1
ATOM 1994 N N . THR A 1 254 ? -40.351 17.566 70.606 1.00 83.69 254 THR A N 1
ATOM 1995 C CA . THR A 1 254 ? -40.319 18.074 71.994 1.00 83.69 254 THR A CA 1
ATOM 1996 C C . THR A 1 254 ? -40.023 19.576 72.071 1.00 83.69 254 THR A C 1
ATOM 1998 O O . THR A 1 254 ? -40.334 20.224 73.072 1.00 83.69 254 THR A O 1
ATOM 2001 N N . SER A 1 255 ? -39.421 20.165 71.034 1.00 78.88 255 SER A N 1
ATOM 2002 C CA . SER A 1 255 ? -38.973 21.560 71.070 1.00 78.88 255 SER A CA 1
ATOM 2003 C C . SER A 1 255 ? -40.041 22.531 70.545 1.00 78.88 255 SER A C 1
ATOM 2005 O O . SER A 1 255 ? -40.588 22.383 69.453 1.00 78.88 255 SER A O 1
ATOM 2007 N N . SER A 1 256 ? -40.342 23.568 71.330 1.00 74.44 256 SER A N 1
ATOM 2008 C CA . SER A 1 256 ? -41.334 24.602 70.994 1.00 74.44 256 SER A CA 1
ATOM 2009 C C . SER A 1 256 ? -40.870 25.501 69.837 1.00 74.44 256 SER A C 1
ATOM 2011 O O . SER A 1 256 ? -39.687 25.826 69.751 1.00 74.44 256 SER A O 1
ATOM 2013 N N . ARG A 1 257 ? -41.796 25.993 68.988 1.00 68.06 257 ARG A N 1
ATOM 2014 C CA . ARG A 1 257 ? -41.500 26.832 67.795 1.00 68.06 257 ARG A CA 1
ATOM 2015 C C . ARG A 1 257 ? -40.589 28.038 68.063 1.00 68.06 257 ARG A C 1
ATOM 2017 O O . ARG A 1 257 ? -39.906 28.477 67.150 1.00 68.06 257 ARG A O 1
ATOM 2024 N N . LYS A 1 258 ? -40.573 28.582 69.286 1.00 68.12 258 LYS A N 1
ATOM 2025 C CA . LYS A 1 258 ? -39.715 29.724 69.658 1.00 68.12 258 LYS A CA 1
ATOM 2026 C C . LYS A 1 258 ? -38.257 29.349 69.965 1.00 68.12 258 LYS A C 1
ATOM 2028 O O . LYS A 1 258 ? -37.420 30.239 69.978 1.00 68.12 258 LYS A O 1
ATOM 2033 N N . ASN A 1 259 ? -37.958 28.073 70.220 1.00 71.75 259 ASN A N 1
ATOM 2034 C CA . ASN A 1 259 ? -36.643 27.597 70.673 1.00 71.75 259 ASN A CA 1
ATOM 2035 C C . ASN A 1 259 ? -35.955 26.653 69.660 1.00 71.75 259 ASN A C 1
ATOM 2037 O O . ASN A 1 259 ? -34.946 26.018 69.976 1.00 71.75 259 ASN A O 1
ATOM 2041 N N . ARG A 1 260 ? -36.519 26.529 68.449 1.00 75.56 260 ARG A N 1
ATOM 2042 C CA . ARG A 1 260 ? -35.987 25.709 67.350 1.00 75.56 260 ARG A CA 1
ATOM 2043 C C . ARG A 1 260 ? -35.008 26.534 66.523 1.00 75.56 260 ARG A C 1
ATOM 2045 O O . ARG A 1 260 ? -35.361 27.601 66.024 1.00 75.56 260 ARG A O 1
ATOM 2052 N N . SER A 1 261 ? -33.777 26.051 66.377 1.00 82.62 261 SER A N 1
ATOM 2053 C CA . SER A 1 261 ? -32.786 26.677 65.502 1.00 82.62 261 SER A CA 1
ATOM 2054 C C . SER A 1 261 ? -32.694 25.921 64.178 1.00 82.62 261 SER A C 1
ATOM 2056 O O . SER A 1 261 ? -32.214 24.790 64.125 1.00 82.62 261 SER A O 1
ATOM 2058 N N . LEU A 1 262 ? -33.097 26.578 63.085 1.00 82.06 262 LEU A N 1
ATOM 2059 C CA . LEU A 1 262 ? -33.049 26.009 61.729 1.00 82.06 262 LEU A CA 1
ATOM 2060 C C . LEU A 1 262 ? -31.650 25.499 61.350 1.00 82.06 262 LEU A C 1
ATOM 2062 O O . LEU A 1 262 ? -31.516 24.448 60.736 1.00 82.06 262 LEU A O 1
ATOM 2066 N N . ALA A 1 263 ? -30.594 26.201 61.769 1.00 84.31 263 ALA A N 1
ATOM 2067 C CA . ALA A 1 263 ? -29.214 25.783 61.521 1.00 84.31 263 ALA A CA 1
ATOM 2068 C C . ALA A 1 263 ? -28.857 24.447 62.206 1.00 84.31 263 ALA A C 1
ATOM 2070 O O . ALA A 1 263 ? -28.074 23.658 61.673 1.00 84.31 263 ALA A O 1
ATOM 2071 N N . LYS A 1 264 ? -29.441 24.161 63.376 1.00 83.50 264 LYS A N 1
ATOM 2072 C CA . LYS A 1 264 ? -29.224 22.898 64.093 1.00 83.50 264 LYS A CA 1
ATOM 2073 C C . LYS A 1 264 ? -30.032 21.763 63.470 1.00 83.50 264 LYS A C 1
ATOM 2075 O O . LYS A 1 264 ? -29.524 20.655 63.354 1.00 83.50 264 LYS A O 1
ATOM 2080 N N . GLU A 1 265 ? -31.254 22.038 63.027 1.00 88.75 265 GLU A N 1
ATOM 2081 C CA . GLU A 1 265 ? -32.096 21.061 62.324 1.00 88.75 265 GLU A CA 1
ATOM 2082 C C . GLU A 1 265 ? -31.478 20.654 60.988 1.00 88.75 265 GLU A C 1
ATOM 2084 O O . GLU A 1 265 ? -31.324 19.468 60.709 1.00 88.75 265 GLU A O 1
ATOM 2089 N N . LEU A 1 266 ? -31.027 21.635 60.206 1.00 91.19 266 LEU A N 1
ATOM 2090 C CA . LEU A 1 266 ? -30.382 21.377 58.927 1.00 91.19 266 LEU A CA 1
ATOM 2091 C C . LEU A 1 266 ? -29.070 20.606 59.099 1.00 91.19 266 LEU A C 1
ATOM 2093 O O . LEU A 1 266 ? -28.818 19.659 58.361 1.00 91.19 266 LEU A O 1
ATOM 2097 N N . SER A 1 267 ? -28.243 20.976 60.083 1.00 88.88 267 SER A N 1
ATOM 2098 C CA . SER A 1 267 ? -26.968 20.287 60.311 1.00 88.88 267 SER A CA 1
ATOM 2099 C C . SER A 1 267 ? -27.161 18.862 60.829 1.00 88.88 267 SER A C 1
ATOM 2101 O O . SER A 1 267 ? -26.531 17.945 60.314 1.00 88.88 267 SER A O 1
ATOM 2103 N N . THR A 1 268 ? -28.065 18.635 61.784 1.00 89.12 268 THR A N 1
ATOM 2104 C CA . THR A 1 268 ? -28.343 17.281 62.296 1.00 89.12 268 THR A CA 1
ATOM 2105 C C . THR A 1 268 ? -29.019 16.387 61.255 1.00 89.12 268 THR A C 1
ATOM 2107 O O . THR A 1 268 ? -28.636 15.223 61.132 1.00 89.12 268 THR A O 1
ATOM 2110 N N . GLY A 1 269 ? -29.939 16.926 60.448 1.00 90.94 269 GLY A N 1
ATOM 2111 C CA . GLY A 1 269 ? -30.546 16.210 59.322 1.00 90.94 269 GLY A CA 1
ATOM 2112 C C . GLY A 1 269 ? -29.541 15.868 58.217 1.00 90.94 269 GLY A C 1
ATOM 2113 O O . GLY A 1 269 ? -29.528 14.738 57.729 1.00 90.94 269 GLY A O 1
ATOM 2114 N N . ALA A 1 270 ? -28.651 16.802 57.866 1.00 93.44 270 ALA A N 1
ATOM 2115 C CA . ALA A 1 270 ? -27.589 16.564 56.886 1.00 93.44 270 ALA A CA 1
ATOM 2116 C C . ALA A 1 270 ? -26.576 15.516 57.369 1.00 93.44 270 ALA A C 1
ATOM 2118 O O . ALA A 1 270 ? -26.155 14.660 56.596 1.00 93.44 270 ALA A O 1
ATOM 2119 N N . VAL A 1 271 ? -26.204 15.536 58.653 1.00 93.88 271 VAL A N 1
ATOM 2120 C CA . VAL A 1 271 ? -25.334 14.497 59.222 1.00 93.88 271 VAL A CA 1
ATOM 2121 C C . VAL A 1 271 ? -26.039 13.139 59.178 1.00 93.88 271 VAL A C 1
ATOM 2123 O O . VAL A 1 271 ? -25.447 12.161 58.730 1.00 93.88 271 VAL A O 1
ATOM 2126 N N . ALA A 1 272 ? -27.315 13.061 59.564 1.00 93.69 272 ALA A N 1
ATOM 2127 C CA . ALA A 1 272 ? -28.059 11.804 59.546 1.00 93.69 272 ALA A CA 1
ATOM 2128 C C . ALA A 1 272 ? -28.171 11.184 58.141 1.00 93.69 272 ALA A C 1
ATOM 2130 O O . ALA A 1 272 ? -27.998 9.972 57.989 1.00 93.69 272 ALA A O 1
ATOM 2131 N N . SER A 1 273 ? -28.419 12.001 57.111 1.00 95.69 273 SER A N 1
ATOM 2132 C CA . SER A 1 273 ? -28.567 11.519 55.733 1.00 95.69 273 SER A CA 1
ATOM 2133 C C . SER A 1 273 ? -27.267 10.950 55.162 1.00 95.69 273 SER A C 1
ATOM 2135 O O . SER A 1 273 ? -27.311 9.942 54.459 1.00 95.69 273 SER A O 1
ATOM 2137 N N . VAL A 1 274 ? -26.110 11.520 55.513 1.00 95.88 274 VAL A N 1
ATOM 2138 C CA . VAL A 1 274 ? -24.798 10.988 55.109 1.00 95.88 274 VAL A CA 1
ATOM 2139 C C . VAL A 1 274 ? -24.566 9.603 55.715 1.00 95.88 274 VAL A C 1
ATOM 2141 O O . VAL A 1 274 ? -24.245 8.664 54.986 1.00 95.88 274 VAL A O 1
ATOM 2144 N N . PHE A 1 275 ? -24.776 9.440 57.025 1.00 95.12 275 PHE A N 1
ATOM 2145 C CA . PHE A 1 275 ? -24.559 8.153 57.698 1.00 95.12 275 PHE A CA 1
ATOM 2146 C C . PHE A 1 275 ? -25.529 7.065 57.215 1.00 95.12 275 PHE A C 1
ATOM 2148 O O . PHE A 1 275 ? -25.109 5.929 56.993 1.00 95.12 275 PHE A O 1
ATOM 2155 N N . LEU A 1 276 ? -26.801 7.403 56.983 1.00 94.88 276 LEU A N 1
ATOM 2156 C CA . LEU A 1 276 ? -27.773 6.459 56.421 1.00 94.88 276 LEU A CA 1
ATOM 2157 C C . LEU A 1 276 ? -27.491 6.129 54.949 1.00 94.88 276 LEU A C 1
ATOM 2159 O O . LEU A 1 276 ? -27.611 4.969 54.559 1.00 94.88 276 LEU A O 1
ATOM 2163 N N . GLY A 1 277 ? -27.070 7.110 54.146 1.00 95.62 277 GLY A N 1
ATOM 2164 C CA . GLY A 1 277 ? -26.714 6.910 52.740 1.00 95.62 277 GLY A CA 1
ATOM 2165 C C . GLY A 1 277 ? -25.521 5.968 52.572 1.00 95.62 277 GLY A C 1
ATOM 2166 O O . GLY A 1 277 ? -25.624 4.956 51.878 1.00 95.62 277 GLY A O 1
ATOM 2167 N N . PHE A 1 278 ? -24.413 6.238 53.272 1.00 93.81 278 PHE A N 1
ATOM 2168 C CA . PHE A 1 278 ? -23.247 5.346 53.266 1.00 93.81 278 PHE A CA 1
ATOM 2169 C C . PHE A 1 278 ? -23.549 3.991 53.921 1.00 93.81 278 PHE A C 1
ATOM 2171 O O . PHE A 1 278 ? -23.109 2.959 53.417 1.00 93.81 278 PHE A O 1
ATOM 2178 N N . GLY A 1 279 ? -24.338 3.964 55.001 1.00 94.81 279 GLY A N 1
ATOM 2179 C CA . GLY A 1 279 ? -24.765 2.721 55.649 1.00 94.81 279 GLY A CA 1
ATOM 2180 C C . GLY A 1 279 ? -25.570 1.805 54.721 1.00 94.81 279 GLY A C 1
ATOM 2181 O O . GLY A 1 279 ? -25.313 0.599 54.680 1.00 94.81 279 GLY A O 1
ATOM 2182 N N . SER A 1 280 ? -26.481 2.379 53.926 1.00 93.75 280 SER A N 1
ATOM 2183 C CA . SER A 1 280 ? -27.258 1.657 52.910 1.00 93.75 280 SER A CA 1
ATOM 2184 C C . SER A 1 280 ? -26.391 1.174 51.745 1.00 93.75 280 SER A C 1
ATOM 2186 O O . SER A 1 280 ? -26.604 0.069 51.252 1.00 93.75 280 SER A O 1
ATOM 2188 N N . LEU A 1 281 ? -25.402 1.962 51.314 1.00 93.62 281 LEU A N 1
ATOM 2189 C CA . LEU A 1 281 ? -24.458 1.554 50.269 1.00 93.62 281 LEU A CA 1
ATOM 2190 C C . LEU A 1 281 ? -23.632 0.332 50.709 1.00 93.62 281 LEU A C 1
ATOM 2192 O O . LEU A 1 281 ? -23.560 -0.656 49.982 1.00 93.62 281 LEU A O 1
ATOM 2196 N N . PHE A 1 282 ? -23.072 0.351 51.925 1.00 93.44 282 PHE A N 1
ATOM 2197 C CA . PHE A 1 282 ? -22.337 -0.802 52.460 1.00 93.44 282 PHE A CA 1
ATOM 2198 C C . PHE A 1 282 ? -23.235 -2.016 52.725 1.00 93.44 282 PHE A C 1
ATOM 2200 O O . PHE A 1 282 ? -22.760 -3.145 52.624 1.00 93.44 282 PHE A O 1
ATOM 2207 N N . LEU A 1 283 ? -24.524 -1.809 53.021 1.00 93.06 283 LEU A N 1
ATOM 2208 C CA . LEU A 1 283 ? -25.496 -2.899 53.151 1.00 93.06 283 LEU A CA 1
ATOM 2209 C C . LEU A 1 283 ? -25.698 -3.616 51.808 1.00 93.06 283 LEU A C 1
ATOM 2211 O O . LEU A 1 283 ? -25.655 -4.845 51.755 1.00 93.06 283 LEU A O 1
ATOM 2215 N N . LEU A 1 284 ? -25.869 -2.851 50.723 1.00 93.31 284 LEU A N 1
ATOM 2216 C CA . LEU A 1 284 ? -26.021 -3.389 49.368 1.00 93.31 284 LEU A CA 1
ATOM 2217 C C . LEU A 1 284 ? -24.765 -4.155 48.939 1.00 93.31 284 LEU A C 1
ATOM 2219 O O . LEU A 1 284 ? -24.875 -5.320 48.550 1.00 93.31 284 LEU A O 1
ATOM 2223 N N . LEU A 1 285 ? -23.582 -3.566 49.149 1.00 90.69 285 LEU A N 1
ATOM 2224 C CA . LEU A 1 285 ? -22.302 -4.232 48.891 1.00 90.69 285 LEU A CA 1
ATOM 2225 C C . LEU A 1 285 ? -22.141 -5.516 49.722 1.00 90.69 285 LEU A C 1
ATOM 2227 O O . LEU A 1 285 ? -21.714 -6.537 49.192 1.00 90.69 285 LEU A O 1
ATOM 2231 N N . SER A 1 286 ? -22.545 -5.511 50.998 1.00 90.19 286 SER A N 1
ATOM 2232 C CA . SER A 1 286 ? -22.510 -6.708 51.852 1.00 90.19 286 SER A CA 1
ATOM 2233 C C . SER A 1 286 ? -23.485 -7.801 51.402 1.00 90.19 286 SER A C 1
ATOM 2235 O O . SER A 1 286 ? -23.246 -8.971 51.691 1.00 90.19 286 SER A O 1
ATOM 2237 N N . SER A 1 287 ? -24.582 -7.443 50.730 1.00 89.31 287 SER A N 1
ATOM 2238 C CA . SER A 1 287 ? -25.548 -8.398 50.169 1.00 89.31 287 SER A CA 1
ATOM 2239 C C . SER A 1 287 ? -25.137 -8.959 48.799 1.00 89.31 287 SER A C 1
ATOM 2241 O O . SER A 1 287 ? -25.855 -9.783 48.236 1.00 89.31 287 SER A O 1
ATOM 2243 N N . GLY A 1 288 ? -23.984 -8.529 48.268 1.00 87.19 288 GLY A N 1
ATOM 2244 C CA . GLY A 1 288 ? -23.492 -8.912 46.942 1.00 87.19 288 GLY A CA 1
ATOM 2245 C C . GLY A 1 288 ? -24.118 -8.119 45.790 1.00 87.19 288 GLY A C 1
ATOM 2246 O O . GLY A 1 288 ? -23.952 -8.493 44.630 1.00 87.19 288 GLY A O 1
ATOM 2247 N N . ILE A 1 289 ? -24.838 -7.032 46.090 1.00 87.88 289 ILE A N 1
ATOM 2248 C CA . ILE A 1 289 ? -25.395 -6.115 45.093 1.00 87.8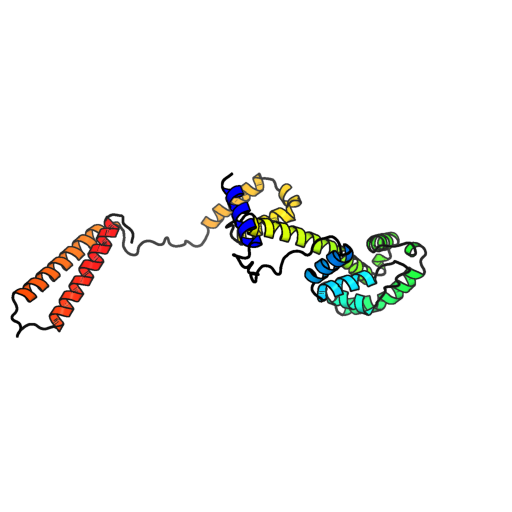8 289 ILE A CA 1
ATOM 2249 C C . ILE A 1 289 ? -24.384 -4.986 44.886 1.00 87.88 289 ILE A C 1
ATOM 2251 O O . ILE A 1 289 ? -24.280 -4.064 45.696 1.00 87.88 289 ILE A O 1
ATOM 2255 N N . TYR A 1 290 ? -23.625 -5.075 43.796 1.00 84.12 290 TYR A N 1
ATOM 2256 C CA . TYR A 1 290 ? -22.667 -4.051 43.387 1.00 84.12 290 TYR A CA 1
ATOM 2257 C C . TYR A 1 290 ? -23.402 -2.974 42.575 1.00 84.12 290 TYR A C 1
ATOM 2259 O O . TYR A 1 290 ? -23.937 -3.271 41.506 1.00 84.12 290 TYR A O 1
ATOM 2267 N N . VAL A 1 291 ? -23.477 -1.758 43.127 1.00 72.88 291 VAL A N 1
ATOM 2268 C CA . VAL A 1 291 ? -24.134 -0.568 42.545 1.00 72.88 291 VAL A CA 1
ATOM 2269 C C . VAL A 1 291 ? -23.102 0.361 41.924 1.00 72.88 291 VAL A C 1
ATOM 2271 O O . VAL A 1 291 ? -22.010 0.488 42.523 1.00 72.88 291 VAL A O 1
#

Foldseek 3Di:
DVVVVVVVVVVVCVVVVVDDPDDDPPPPPPPDDDDPDDVVVVVVVVVPVVADPVRVLLVLLLLQPFCPPLSPSHDLVSLLVNVVVCCVLAPPVLSVLSSVVVVVVSVVLSPDPCSNPGGDLVSVLVVCVVVVVCVVRVSVNVSSVVSVVVVVVVVLVVVLVVVLCCVVPVVVDPDDPVVSVVVSVCVSCVVVVVVDDVVVVVVVVVVVVVVVVVDDDPPPPDDPDDLVCLVVLLVVLQVVLVVLVVVLVCCVVVPDPVGDDPVVSVVSVVSSCVSNVVSVQSVCSNVVNDD

Sequence (291 aa):
MVREMQAEQVVEALEMGEIKSGSGLNQELGLKRPDDTPVNDLQLGELNNRFDKVNTELLICMACLNPRDGFSSFDKKKVLQLATLYPSEFSSVGLMALECQLDIFIENMRKDVKFRDLNDLGSLSMMLVEIKKHVTYPAIYLIIKLMLILPVTTASVERVFSGMTYVKNRLRNSMGDQLLNNCLVTFVEKDMFLQIPDDDVINRFQKMKTADSIAPSVKPISSPVPEAWYPTLSVLMLAIGLIITASFFIYEATSSRKNRSLAKELSTGAVASVFLGFGSLFLLLSSGIYV

Organism: NCBI:txid374723

Secondary structure (DSSP, 8-state):
-HHHHHHHHHHHHHHTTSS-----TT-TT----TTSS-HHHHHHHHHHHHS-HHHHHHHHHHGGG--HHHHTT--HHHHHHHHHT-TTT--HHHHHHHHHHHHHHHHHHHH-GGGTT--SHHHHHHHHHHTTHHHH-HHHHHHHHHHHHHHHHHHHHHHHHHHHHIIIIIS-----HHHHHHHHHHHHTHHHHTTS-HHHHHHHHHHHHHHGGGS--------SS-GGGHHHHHHHHHHHHHHHHHHHHHHHHHS-TTS--HHHHHHHHHHHHHHHHHHHHHHHHHTT---